Protein AF-A0A9E5CJX3-F1 (afdb_monomer_lite)

Structure (mmCIF, N/CA/C/O backbone):
data_AF-A0A9E5CJX3-F1
#
_entry.id   AF-A0A9E5CJX3-F1
#
loop_
_atom_site.group_PDB
_atom_site.id
_atom_site.type_symbol
_atom_site.label_atom_id
_atom_site.label_alt_id
_atom_site.label_comp_id
_atom_site.label_asym_id
_atom_site.label_entity_id
_atom_site.label_seq_id
_atom_site.pdbx_PDB_ins_code
_atom_site.Cartn_x
_atom_site.Cartn_y
_atom_site.Cartn_z
_atom_site.occupancy
_atom_site.B_iso_or_equiv
_atom_site.auth_seq_id
_atom_site.auth_comp_id
_atom_site.auth_asym_id
_atom_site.auth_atom_id
_atom_site.pdbx_PDB_model_num
ATOM 1 N N . MET A 1 1 ? -13.912 6.084 -7.332 1.00 94.12 1 MET A N 1
ATOM 2 C CA . MET A 1 1 ? -13.228 5.869 -6.053 1.00 94.12 1 MET A CA 1
ATOM 3 C C . MET A 1 1 ? -12.074 6.850 -5.965 1.00 94.12 1 MET A C 1
ATOM 5 O O . MET A 1 1 ? -11.582 7.245 -7.019 1.00 94.12 1 MET A O 1
ATOM 9 N N . ALA A 1 2 ? -11.709 7.269 -4.763 1.00 95.81 2 ALA A N 1
ATOM 10 C CA . ALA A 1 2 ? -10.483 7.988 -4.457 1.00 95.81 2 ALA A CA 1
ATOM 11 C C . ALA A 1 2 ? -9.879 7.343 -3.206 1.00 95.81 2 ALA A C 1
ATOM 13 O O . ALA A 1 2 ? -10.616 7.099 -2.251 1.00 95.81 2 ALA A O 1
ATOM 14 N N . VAL A 1 3 ? -8.584 7.049 -3.247 1.00 97.88 3 VAL A N 1
ATOM 15 C CA . VAL A 1 3 ? -7.808 6.597 -2.090 1.00 97.88 3 VAL A CA 1
ATOM 16 C C . VAL A 1 3 ? -7.040 7.812 -1.589 1.00 97.88 3 VAL A C 1
ATOM 18 O O . VAL A 1 3 ? -6.410 8.498 -2.396 1.00 97.88 3 VAL A O 1
ATOM 21 N N . ILE A 1 4 ? -7.171 8.136 -0.307 1.00 97.06 4 ILE A N 1
ATOM 22 C CA . ILE A 1 4 ? -6.485 9.268 0.323 1.00 97.06 4 ILE A CA 1
ATOM 23 C C . ILE A 1 4 ? -6.026 8.883 1.720 1.00 97.06 4 ILE A C 1
ATOM 25 O O . ILE A 1 4 ? -6.662 8.056 2.370 1.00 97.06 4 ILE A O 1
ATOM 29 N N . ASP A 1 5 ? -4.964 9.525 2.189 1.00 96.62 5 ASP A N 1
ATOM 30 C CA . ASP A 1 5 ? -4.483 9.343 3.552 1.00 96.62 5 ASP A CA 1
ATOM 31 C C . ASP A 1 5 ? -5.532 9.755 4.600 1.00 96.62 5 ASP A C 1
ATOM 33 O O . ASP A 1 5 ? -6.305 10.709 4.413 1.00 96.62 5 ASP A O 1
ATOM 37 N N . TYR A 1 6 ? -5.540 9.056 5.736 1.00 96.75 6 TYR A N 1
ATOM 38 C CA . TYR A 1 6 ? -6.259 9.502 6.924 1.00 96.75 6 TYR A CA 1
ATOM 39 C C . TYR A 1 6 ? -5.427 10.562 7.660 1.00 96.75 6 TYR A C 1
ATOM 41 O O . TYR A 1 6 ? -4.907 10.326 8.749 1.00 96.75 6 TYR A O 1
ATOM 49 N N . ILE A 1 7 ? -5.358 11.760 7.070 1.00 96.75 7 ILE A N 1
ATOM 50 C CA . ILE A 1 7 ? -4.510 12.886 7.506 1.00 96.75 7 ILE A CA 1
ATOM 51 C C . ILE A 1 7 ? -4.577 13.187 9.016 1.00 96.75 7 ILE A C 1
ATOM 53 O O . ILE A 1 7 ? -3.535 13.483 9.595 1.00 96.75 7 ILE A O 1
ATOM 57 N N . PRO A 1 8 ? -5.729 13.099 9.719 1.00 97.19 8 PRO A N 1
ATOM 58 C CA . PRO A 1 8 ? -5.749 13.333 11.166 1.00 97.19 8 PRO A CA 1
ATOM 59 C C . PRO A 1 8 ? -4.917 12.349 11.996 1.00 97.19 8 PRO A C 1
ATOM 61 O O . PRO A 1 8 ? -4.708 12.588 13.184 1.00 97.19 8 PRO A O 1
ATOM 64 N N . SER A 1 9 ? -4.471 11.237 11.405 1.00 96.44 9 SER A N 1
ATOM 65 C CA . SER A 1 9 ? -3.494 10.349 12.027 1.00 96.44 9 SER A CA 1
ATOM 66 C C . SER A 1 9 ? -2.067 10.886 11.970 1.00 96.44 9 SER A C 1
ATOM 68 O O . SER A 1 9 ? -1.255 10.395 12.743 1.00 96.44 9 SER A O 1
ATOM 70 N N . GLU A 1 10 ? -1.743 11.882 11.143 1.00 96.56 10 GLU A N 1
ATOM 71 C CA . GLU A 1 10 ? -0.459 12.587 11.176 1.00 96.56 10 GLU A CA 1
ATOM 72 C C . GLU A 1 10 ? -0.435 13.570 12.358 1.00 96.56 10 GLU A C 1
ATOM 74 O O . GLU A 1 10 ? -1.336 14.398 12.524 1.00 96.56 10 GLU A O 1
ATOM 79 N N . ALA A 1 11 ? 0.602 13.498 13.196 1.00 94.19 11 ALA A N 1
ATOM 80 C CA . ALA A 1 11 ? 0.649 14.197 14.481 1.00 94.19 11 ALA A CA 1
ATOM 81 C C . ALA A 1 11 ? 0.481 15.723 14.361 1.00 94.19 11 ALA A C 1
ATOM 83 O O . ALA A 1 11 ? -0.162 16.347 15.210 1.00 94.19 11 ALA A O 1
ATOM 84 N N . ASP A 1 12 ? 1.010 16.309 13.287 1.00 95.69 12 ASP A N 1
ATOM 85 C CA . ASP A 1 12 ? 0.959 17.749 13.029 1.00 95.69 12 ASP A CA 1
ATOM 86 C C . ASP A 1 12 ? -0.303 18.200 12.265 1.00 95.69 12 ASP A C 1
ATOM 88 O O . ASP A 1 12 ? -0.510 19.403 12.103 1.00 95.69 12 ASP A O 1
ATOM 92 N N . ASN A 1 13 ? -1.171 17.268 11.843 1.00 96.44 13 ASN A N 1
ATOM 93 C CA . ASN A 1 13 ? -2.379 17.546 11.053 1.00 96.44 13 ASN A CA 1
ATOM 94 C C . ASN A 1 13 ? -3.671 16.986 11.684 1.00 96.44 13 ASN A C 1
ATOM 96 O O . ASN A 1 13 ? -4.696 16.847 11.013 1.00 96.44 13 ASN A O 1
ATOM 1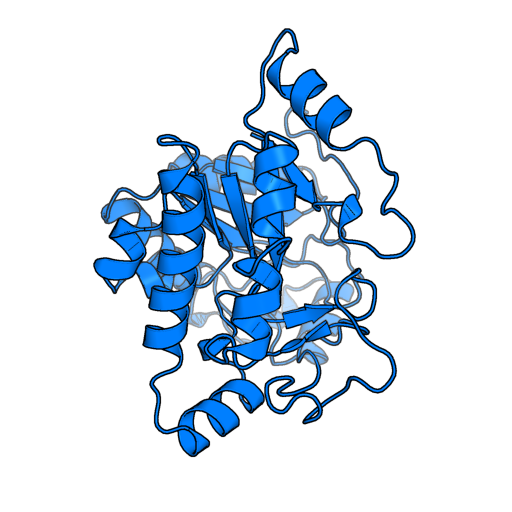00 N N . ALA A 1 14 ? -3.661 16.713 12.992 1.00 94.06 14 ALA A N 1
ATOM 101 C CA . ALA A 1 14 ? -4.792 16.125 13.717 1.00 94.06 14 ALA A CA 1
ATOM 102 C C . ALA A 1 14 ? -6.101 16.949 13.671 1.00 94.06 14 ALA A C 1
ATOM 104 O O . ALA A 1 14 ? -7.176 16.415 13.946 1.00 94.06 14 ALA A O 1
ATOM 105 N N . ASP A 1 15 ? -6.041 18.247 13.350 1.00 95.81 15 ASP A N 1
ATOM 106 C CA . ASP A 1 15 ? -7.210 19.124 13.197 1.00 95.81 15 ASP A CA 1
ATOM 107 C C . ASP A 1 15 ? -7.722 19.234 11.749 1.00 95.81 15 ASP A C 1
ATOM 109 O O . ASP A 1 15 ? -8.682 19.970 11.491 1.00 95.81 15 ASP A O 1
ATOM 113 N N . TYR A 1 16 ? -7.127 18.494 10.806 1.00 97.69 16 TYR A N 1
ATOM 114 C CA . TYR A 1 16 ? -7.566 18.477 9.417 1.00 97.69 16 TYR A CA 1
ATOM 115 C C . TYR A 1 16 ? -9.034 18.018 9.312 1.00 97.69 16 TYR A C 1
ATOM 117 O O . TYR A 1 16 ? -9.400 16.975 9.864 1.00 97.69 16 TYR A O 1
ATOM 125 N N . PRO A 1 17 ? -9.907 18.747 8.587 1.00 97.75 17 PRO A N 1
ATOM 126 C CA . PRO A 1 17 ? -11.344 18.474 8.551 1.00 97.75 17 PRO A CA 1
ATOM 127 C C . PRO A 1 17 ? -11.685 17.312 7.600 1.00 97.75 17 PRO A C 1
ATOM 129 O O . PRO A 1 17 ? -12.466 17.472 6.659 1.00 97.75 17 PRO A O 1
ATOM 132 N N . ILE A 1 18 ? -11.107 16.127 7.826 1.00 98.19 18 ILE A N 1
ATOM 133 C CA . ILE A 1 18 ? -11.214 14.988 6.902 1.00 98.19 18 ILE A CA 1
ATOM 134 C C . ILE A 1 18 ? -12.668 14.565 6.670 1.00 98.19 18 ILE A C 1
ATOM 136 O O . ILE A 1 18 ? -13.045 14.285 5.536 1.00 98.19 18 ILE A O 1
ATOM 140 N N . SER A 1 19 ? -13.521 14.617 7.699 1.00 98.44 19 SER A N 1
ATOM 141 C CA . SER A 1 19 ? -14.941 14.269 7.573 1.00 98.44 19 SER A CA 1
ATOM 142 C C . SER A 1 19 ? -15.680 15.194 6.604 1.00 98.44 19 SER A C 1
ATOM 144 O O . SER A 1 19 ? -16.583 14.755 5.896 1.00 98.44 19 SER A O 1
ATOM 146 N N . GLU A 1 20 ? -15.306 16.478 6.547 1.00 98.44 20 GLU A N 1
ATOM 147 C CA . GLU A 1 20 ? -15.896 17.426 5.597 1.00 98.44 20 GLU A CA 1
ATOM 148 C C . GLU A 1 20 ? -15.446 17.121 4.165 1.00 98.44 20 GLU A C 1
ATOM 150 O O . GLU A 1 20 ? -16.255 17.206 3.241 1.00 98.44 20 GLU A O 1
ATOM 155 N N . VAL A 1 21 ? -14.182 16.723 3.978 1.00 98.00 21 VAL A N 1
ATOM 156 C CA . VAL A 1 21 ? -13.634 16.329 2.671 1.00 98.00 21 VAL A CA 1
ATOM 157 C C . VAL A 1 21 ? -14.314 15.061 2.158 1.00 98.00 21 VAL A C 1
ATOM 159 O O . VAL A 1 21 ? -14.828 15.055 1.037 1.00 98.00 21 VAL A O 1
ATOM 162 N N . VAL A 1 22 ? -14.383 14.023 2.996 1.00 98.50 22 VAL A N 1
ATOM 163 C CA . VAL A 1 22 ? -15.049 12.751 2.684 1.00 98.50 22 VAL A CA 1
ATOM 164 C C . VAL A 1 22 ? -16.514 12.999 2.308 1.00 98.50 22 VAL A C 1
ATOM 166 O O . VAL A 1 22 ? -16.942 12.635 1.209 1.00 98.50 22 VAL A O 1
ATOM 169 N N . ALA A 1 23 ? -17.258 13.730 3.146 1.00 98.44 23 ALA A N 1
ATOM 170 C CA . ALA A 1 23 ? -18.658 14.054 2.881 1.00 98.44 23 ALA A CA 1
ATOM 171 C C . ALA A 1 23 ? -18.844 14.893 1.603 1.00 98.44 23 ALA A C 1
ATOM 173 O O . ALA A 1 23 ? -19.808 14.688 0.860 1.00 98.44 23 ALA A O 1
ATOM 174 N N . ALA A 1 24 ? -17.933 15.828 1.313 1.00 98.25 24 ALA A N 1
ATOM 175 C CA . ALA A 1 24 ? -17.993 16.634 0.098 1.00 98.25 24 ALA A CA 1
ATOM 176 C C . ALA A 1 24 ? -17.811 15.786 -1.170 1.00 98.25 24 ALA A C 1
ATOM 178 O O . ALA A 1 24 ? -18.493 16.027 -2.167 1.00 98.25 24 ALA A O 1
ATOM 179 N N . TRP A 1 25 ? -16.926 14.787 -1.152 1.00 97.75 25 TRP A N 1
ATOM 180 C CA . TRP A 1 25 ? -16.680 13.913 -2.305 1.00 97.75 25 TRP A CA 1
ATOM 181 C C . TRP A 1 25 ? -17.774 12.864 -2.501 1.00 97.75 25 TRP A C 1
ATOM 183 O O . TRP A 1 25 ? -18.156 12.581 -3.641 1.00 97.75 25 TRP A O 1
ATOM 193 N N . GLN A 1 26 ? -18.334 12.342 -1.412 1.00 97.62 26 GLN A N 1
ATOM 194 C CA . GLN A 1 26 ? -19.510 11.470 -1.450 1.00 97.62 26 GLN A CA 1
ATOM 195 C C . GLN A 1 26 ? -20.773 12.234 -1.892 1.00 97.62 26 GLN A C 1
ATOM 197 O O . GLN A 1 26 ? -21.633 11.678 -2.572 1.00 97.62 26 GLN A O 1
ATOM 202 N N . GLY A 1 27 ? -20.882 13.522 -1.550 1.00 97.56 27 GLY A N 1
ATOM 203 C CA . GLY A 1 27 ? -22.023 14.383 -1.881 1.00 97.56 27 GLY A CA 1
ATOM 204 C C . GLY A 1 27 ? -21.920 15.160 -3.201 1.00 97.56 27 GLY A C 1
ATOM 205 O O . GLY A 1 27 ? -22.833 15.924 -3.516 1.00 97.56 27 GLY A O 1
ATOM 206 N N . ALA A 1 28 ? -20.826 15.016 -3.955 1.00 96.94 28 ALA A N 1
ATOM 207 C CA . ALA A 1 28 ? -20.611 15.729 -5.215 1.00 96.94 28 ALA A CA 1
ATOM 208 C C . ALA A 1 28 ? -21.568 15.265 -6.335 1.00 96.94 28 ALA A C 1
ATOM 210 O O . ALA A 1 28 ? -22.142 14.183 -6.268 1.00 96.94 28 ALA A O 1
ATOM 211 N N . ASP A 1 29 ? -21.676 16.036 -7.427 1.00 96.44 29 ASP A N 1
ATOM 212 C CA . ASP A 1 29 ? -22.490 15.671 -8.609 1.00 96.44 29 ASP A CA 1
ATOM 213 C C . ASP A 1 29 ? -22.092 14.310 -9.216 1.00 96.44 29 ASP A C 1
ATOM 215 O O . ASP A 1 29 ? -22.911 13.602 -9.808 1.00 96.44 29 ASP A O 1
ATOM 219 N N . HIS A 1 30 ? -20.821 13.937 -9.046 1.00 94.00 30 HIS A N 1
ATOM 220 C CA . HIS A 1 30 ? -20.277 12.625 -9.371 1.00 94.00 30 HIS A CA 1
ATOM 221 C C . HIS A 1 30 ? -19.672 11.998 -8.108 1.00 94.00 30 HIS A C 1
ATOM 223 O O . HIS A 1 30 ? -18.447 12.077 -7.940 1.00 94.00 30 HIS A O 1
ATOM 229 N N . PRO A 1 31 ? -20.507 11.390 -7.241 1.00 95.94 31 PRO A N 1
ATOM 230 C CA . PRO A 1 31 ? -20.078 10.811 -5.976 1.00 95.94 31 PRO A CA 1
ATOM 231 C C . PRO A 1 31 ? -18.894 9.868 -6.142 1.00 95.94 31 PRO A C 1
ATOM 233 O O . PRO A 1 31 ? -18.816 9.096 -7.107 1.00 95.94 31 PRO A O 1
ATOM 236 N N . LYS A 1 32 ? -17.971 9.920 -5.189 1.00 96.12 32 LYS A N 1
ATOM 237 C CA . LYS A 1 32 ? -16.850 8.989 -5.095 1.00 96.12 32 LYS A CA 1
ATOM 238 C C . LYS A 1 32 ? -17.018 8.146 -3.839 1.00 96.12 32 LYS A C 1
ATOM 240 O O . LYS A 1 32 ? -17.358 8.688 -2.798 1.00 96.12 32 LYS A O 1
ATOM 245 N N . LEU A 1 33 ? -16.717 6.854 -3.959 1.00 98.00 33 LEU A N 1
ATOM 246 C CA . LEU A 1 33 ? -16.252 6.079 -2.812 1.00 98.00 33 LEU A CA 1
ATOM 247 C C . LEU A 1 33 ? -14.916 6.672 -2.364 1.00 98.00 33 LEU A C 1
ATOM 249 O O . LEU A 1 33 ? -14.053 6.886 -3.228 1.00 98.00 33 LEU A O 1
ATOM 253 N N . VAL A 1 34 ? -14.768 6.952 -1.077 1.00 98.50 34 VAL A N 1
ATOM 254 C CA . VAL A 1 34 ? -13.549 7.509 -0.482 1.00 98.50 34 VAL A CA 1
ATOM 255 C C . VAL A 1 34 ? -12.963 6.470 0.462 1.00 98.50 34 VAL A C 1
ATOM 257 O O . VAL A 1 34 ? -13.613 6.071 1.425 1.00 98.50 34 VAL A O 1
ATOM 260 N N . ILE A 1 35 ? -11.755 6.015 0.154 1.00 98.81 35 ILE A N 1
ATOM 261 C CA . ILE A 1 35 ? -11.071 4.911 0.830 1.00 98.81 35 ILE A CA 1
ATOM 262 C C . ILE A 1 35 ? -9.865 5.479 1.575 1.00 98.81 35 ILE A C 1
ATOM 264 O O . ILE A 1 35 ? -9.124 6.282 1.004 1.00 98.81 35 ILE A O 1
ATOM 268 N N . ALA A 1 36 ? -9.699 5.099 2.841 1.00 98.75 36 ALA A N 1
ATOM 269 C CA . ALA A 1 36 ? -8.565 5.527 3.651 1.00 98.75 36 ALA A CA 1
ATOM 270 C C . ALA A 1 36 ? -7.348 4.662 3.321 1.00 98.75 36 ALA A C 1
ATOM 272 O O . ALA A 1 36 ? -7.411 3.446 3.483 1.00 98.75 36 ALA A O 1
ATOM 273 N N . TYR A 1 37 ? -6.263 5.282 2.870 1.00 98.44 37 TYR A N 1
ATOM 274 C CA . TYR A 1 37 ? -4.950 4.647 2.875 1.00 98.44 37 TYR A CA 1
ATOM 275 C C . TYR A 1 37 ? -4.505 4.441 4.323 1.00 98.44 37 TYR A C 1
ATOM 277 O O . TYR A 1 37 ? -4.621 5.367 5.134 1.00 98.44 37 TYR A O 1
ATOM 285 N N . ILE A 1 38 ? -4.039 3.232 4.626 1.00 97.62 38 ILE A N 1
ATOM 286 C CA . ILE A 1 38 ? -3.417 2.879 5.895 1.00 97.62 38 ILE A CA 1
ATOM 287 C C . ILE A 1 38 ? -2.261 1.915 5.653 1.00 97.62 38 ILE A C 1
ATOM 289 O O . ILE A 1 38 ? -2.419 0.932 4.931 1.00 97.62 38 ILE A O 1
ATOM 293 N N . ASP A 1 39 ? -1.136 2.169 6.307 1.00 97.56 39 ASP A N 1
ATOM 294 C CA . ASP A 1 39 ? -0.055 1.200 6.402 1.00 97.56 39 ASP A CA 1
ATOM 295 C C . ASP A 1 39 ? -0.317 0.258 7.581 1.00 97.56 39 ASP A C 1
ATOM 297 O O . ASP A 1 39 ? -0.500 0.698 8.720 1.00 97.56 39 ASP A O 1
ATOM 301 N N . ILE A 1 40 ? -0.414 -1.041 7.300 1.00 98.00 40 ILE A N 1
ATOM 302 C CA . ILE A 1 40 ? -0.735 -2.052 8.313 1.00 98.00 40 ILE A CA 1
ATOM 303 C C . ILE A 1 40 ? 0.438 -2.964 8.664 1.00 98.00 40 ILE A C 1
ATOM 305 O O . ILE A 1 40 ? 0.304 -3.763 9.602 1.00 98.00 40 ILE A O 1
ATOM 309 N N . GLY A 1 41 ? 1.539 -2.850 7.920 1.00 97.88 41 GLY A N 1
ATOM 310 C CA . GLY A 1 41 ? 2.753 -3.646 8.059 1.00 97.88 41 GLY A CA 1
ATOM 311 C C . GLY A 1 41 ? 3.962 -2.839 8.532 1.00 97.88 41 GLY A C 1
ATOM 312 O O . GLY A 1 41 ? 4.951 -3.448 8.943 1.00 97.88 41 GLY A O 1
ATOM 313 N N . GLU A 1 42 ? 3.855 -1.512 8.589 1.00 97.81 42 GLU A N 1
ATOM 314 C CA . GLU A 1 42 ? 4.855 -0.607 9.142 1.00 97.81 42 GLU A CA 1
ATOM 315 C C . GLU A 1 42 ? 4.269 0.408 10.129 1.00 97.81 42 GLU A C 1
ATOM 317 O O . GLU A 1 42 ? 3.123 0.846 10.047 1.00 97.81 42 GLU A O 1
ATOM 322 N N . ALA A 1 43 ? 5.101 0.814 11.087 1.00 97.44 43 ALA A N 1
ATOM 323 C CA . ALA A 1 43 ? 4.863 1.969 11.931 1.00 97.44 43 ALA A CA 1
ATOM 324 C C . ALA A 1 43 ? 5.566 3.201 11.357 1.00 97.44 43 ALA A C 1
ATOM 326 O O . ALA A 1 43 ? 6.738 3.145 11.004 1.00 97.44 43 ALA A O 1
ATOM 327 N N . GLU A 1 44 ? 4.875 4.333 11.388 1.00 96.25 44 GLU A N 1
ATOM 328 C CA . GLU A 1 44 ? 5.305 5.622 10.852 1.00 96.25 44 GLU A CA 1
ATOM 329 C C . GLU A 1 44 ? 5.552 6.617 12.001 1.00 96.25 44 GLU A C 1
ATOM 331 O O . GLU A 1 44 ? 4.652 6.909 12.802 1.00 96.25 44 GLU A O 1
ATOM 336 N N . ASP A 1 45 ? 6.758 7.181 12.103 1.00 96.25 45 ASP A N 1
ATOM 337 C CA . ASP A 1 45 ? 7.147 8.017 13.252 1.00 96.25 45 ASP A CA 1
ATOM 338 C C . ASP A 1 45 ? 6.482 9.400 13.324 1.00 96.25 45 ASP A C 1
ATOM 340 O O . ASP A 1 45 ? 6.502 10.062 14.370 1.00 96.25 45 ASP A O 1
ATOM 344 N N . TYR A 1 46 ? 5.836 9.811 12.237 1.00 95.12 46 TYR A N 1
ATOM 345 C CA . TYR A 1 46 ? 5.055 11.037 12.137 1.00 95.12 46 TYR A CA 1
ATOM 346 C C . TYR A 1 46 ? 3.574 10.845 12.492 1.00 95.12 46 TYR A C 1
ATOM 348 O O . TYR A 1 46 ? 2.817 11.823 12.511 1.00 95.12 46 TYR A O 1
ATOM 356 N N . ARG A 1 47 ? 3.128 9.620 12.801 1.00 97.38 47 ARG A N 1
ATOM 357 C CA . ARG A 1 47 ? 1.737 9.357 13.189 1.00 97.38 47 ARG A CA 1
ATOM 358 C C . ARG A 1 47 ? 1.483 9.643 14.669 1.00 97.38 47 ARG A C 1
ATOM 360 O O . ARG A 1 47 ? 2.350 9.556 15.533 1.00 97.38 47 ARG A O 1
ATOM 367 N N . THR A 1 48 ? 0.231 9.952 14.981 1.00 96.81 48 THR A N 1
ATOM 368 C CA . THR A 1 48 ? -0.286 10.303 16.315 1.00 96.81 48 THR A CA 1
ATOM 369 C C . THR A 1 48 ? -0.085 9.216 17.371 1.00 96.81 48 THR A C 1
ATOM 371 O O . THR A 1 48 ? -0.053 9.532 18.563 1.00 96.81 48 THR A O 1
ATOM 374 N N . TYR A 1 49 ? 0.046 7.949 16.969 1.00 96.44 49 TYR A N 1
ATOM 375 C CA . TYR A 1 49 ? 0.308 6.848 17.893 1.00 96.44 49 TYR A CA 1
ATOM 376 C C . TYR A 1 49 ? 1.774 6.768 18.328 1.00 96.44 49 TYR A C 1
ATOM 378 O O . TYR A 1 49 ? 2.045 6.199 19.390 1.00 96.44 49 TYR A O 1
ATOM 386 N N . TRP A 1 50 ? 2.707 7.330 17.550 1.00 97.69 50 TRP A N 1
ATOM 387 C CA . TRP A 1 50 ? 4.136 7.208 17.812 1.00 97.69 50 TRP A CA 1
ATOM 388 C C . TRP A 1 50 ? 4.501 7.848 19.152 1.00 97.69 50 TRP A C 1
ATOM 390 O O . TRP A 1 50 ? 4.105 8.977 19.459 1.00 97.69 50 TRP A O 1
ATOM 400 N N . GLN A 1 51 ? 5.253 7.127 19.988 1.00 97.12 51 GLN A N 1
ATOM 401 C CA . GLN A 1 51 ? 5.607 7.601 21.327 1.00 97.12 51 GLN A CA 1
ATOM 402 C C . GLN A 1 51 ? 7.090 7.959 21.447 1.00 97.12 51 GLN A C 1
ATOM 404 O O . GLN A 1 51 ? 7.956 7.318 20.846 1.00 97.12 51 GLN A O 1
ATOM 409 N N . PRO A 1 52 ? 7.438 8.926 22.317 1.00 96.06 52 PRO A N 1
ATOM 410 C CA . PRO A 1 52 ? 8.829 9.215 22.628 1.00 96.06 52 PRO A CA 1
ATOM 411 C C . PRO A 1 52 ? 9.585 7.973 23.114 1.00 96.06 52 PRO A C 1
ATOM 413 O O . PRO A 1 52 ? 9.208 7.339 24.101 1.00 96.06 52 PRO A O 1
ATOM 416 N N . GLY A 1 53 ? 10.708 7.682 22.459 1.00 95.12 53 GLY A N 1
ATOM 417 C CA . GLY A 1 53 ? 11.566 6.543 22.785 1.00 95.12 53 GLY A CA 1
ATOM 418 C C . GLY A 1 53 ? 11.217 5.257 22.042 1.00 95.12 53 GLY A C 1
ATOM 419 O O . GLY A 1 53 ? 11.896 4.256 22.279 1.00 95.12 53 GLY A O 1
ATOM 420 N N . TRP A 1 54 ? 10.209 5.278 21.165 1.00 97.12 54 TRP A N 1
ATOM 421 C CA . TRP A 1 54 ? 9.997 4.199 20.211 1.00 97.12 54 TRP A CA 1
ATOM 422 C C . TRP A 1 54 ? 11.135 4.110 19.186 1.00 97.12 54 TRP A C 1
ATOM 424 O O . TRP A 1 54 ? 11.806 5.101 18.891 1.00 97.12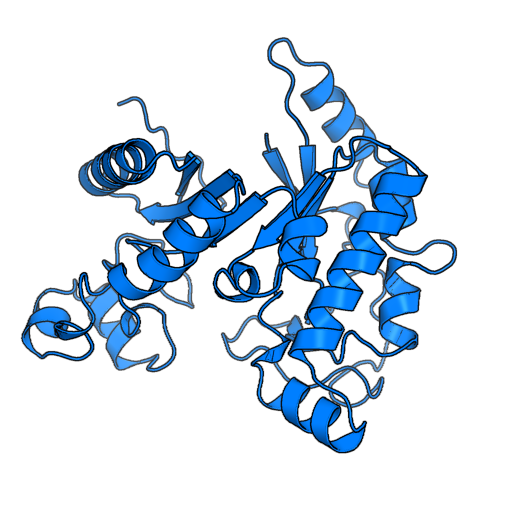 54 TRP A O 1
ATOM 434 N N . GLY A 1 55 ? 11.379 2.896 18.708 1.00 95.44 55 GLY A N 1
ATOM 435 C CA . GLY A 1 55 ? 12.384 2.533 17.716 1.00 95.44 55 GLY A CA 1
ATOM 436 C C . GLY A 1 55 ? 12.529 1.013 17.635 1.00 95.44 55 GLY A C 1
ATOM 437 O O . GLY A 1 55 ? 11.860 0.282 18.359 1.00 95.44 55 GLY A O 1
ATOM 438 N N . ILE A 1 56 ? 13.426 0.529 16.780 1.00 96.06 56 ILE A N 1
ATOM 439 C CA . ILE A 1 56 ? 13.622 -0.910 16.543 1.00 96.06 56 ILE A CA 1
ATOM 440 C C . ILE A 1 56 ? 13.835 -1.678 17.858 1.00 96.06 56 ILE A C 1
ATOM 442 O O . ILE A 1 56 ? 14.712 -1.342 18.663 1.00 96.06 56 ILE A O 1
ATOM 446 N N . GLY A 1 57 ? 13.014 -2.707 18.075 1.00 95.75 57 GLY A N 1
ATOM 447 C CA . GLY A 1 57 ? 12.985 -3.535 19.281 1.00 95.75 57 GLY A CA 1
ATOM 448 C C . GLY A 1 57 ? 12.371 -2.872 20.521 1.00 95.75 57 GLY A C 1
ATOM 449 O O . GLY A 1 57 ? 12.379 -3.480 21.594 1.00 95.75 57 GLY A O 1
ATOM 450 N N . ASN A 1 58 ? 11.860 -1.641 20.420 1.00 96.56 58 ASN A N 1
ATOM 451 C CA . ASN A 1 58 ? 11.125 -0.962 21.484 1.00 96.56 58 ASN A CA 1
ATOM 452 C C . ASN A 1 58 ? 9.999 -0.062 20.928 1.00 96.56 58 ASN A C 1
ATOM 454 O O . ASN A 1 58 ? 10.281 1.079 20.576 1.00 96.56 58 ASN A O 1
ATOM 458 N N . PRO A 1 59 ? 8.723 -0.479 20.954 1.00 96.81 59 PRO A N 1
ATOM 459 C CA . PRO A 1 59 ? 8.221 -1.746 21.475 1.00 96.81 59 PRO A CA 1
ATOM 460 C C . PRO A 1 59 ? 8.774 -2.954 20.715 1.00 96.81 59 PRO A C 1
ATOM 462 O O . PRO A 1 59 ? 9.281 -2.820 19.608 1.00 96.81 59 PRO A O 1
ATOM 465 N N . GLU A 1 60 ? 8.686 -4.141 21.315 1.00 96.44 60 GLU A N 1
ATOM 466 C CA . GLU A 1 60 ? 9.299 -5.363 20.764 1.00 96.44 60 GLU A CA 1
ATOM 467 C C . GLU A 1 60 ? 8.773 -5.779 19.384 1.00 96.44 60 GLU A C 1
ATOM 469 O O . GLU A 1 60 ? 9.400 -6.610 18.728 1.00 96.44 60 GLU A O 1
ATOM 474 N N . TRP A 1 61 ? 7.639 -5.208 18.973 1.00 97.38 61 TRP A N 1
ATOM 475 C CA . TRP A 1 61 ? 7.013 -5.419 17.677 1.00 97.38 61 TRP A CA 1
ATOM 476 C C . TRP A 1 61 ? 7.525 -4.483 16.580 1.00 97.38 61 TRP A C 1
ATOM 478 O O . TRP A 1 61 ? 7.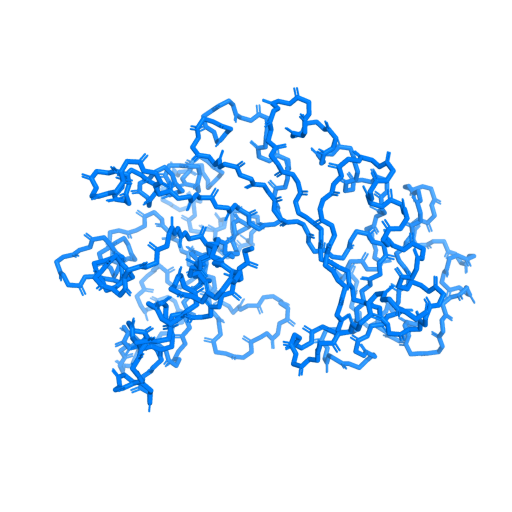204 -4.736 15.431 1.00 97.38 61 TRP A O 1
ATOM 488 N N . ILE A 1 62 ? 8.330 -3.451 16.873 1.00 97.94 62 ILE A N 1
ATOM 489 C CA . ILE A 1 62 ? 9.027 -2.681 15.827 1.00 97.94 62 ILE A CA 1
ATOM 490 C C . ILE A 1 62 ? 10.227 -3.510 15.363 1.00 97.94 62 ILE A C 1
ATOM 492 O O . ILE A 1 62 ? 11.207 -3.652 16.102 1.00 97.94 62 ILE A O 1
ATOM 496 N N . ALA A 1 63 ? 10.131 -4.078 14.165 1.00 95.88 63 ALA A N 1
ATOM 497 C CA . ALA A 1 63 ? 10.987 -5.158 13.697 1.00 95.88 63 ALA A CA 1
ATOM 498 C C . ALA A 1 63 ? 12.323 -4.673 13.134 1.00 95.88 63 ALA A C 1
ATOM 500 O O . ALA A 1 63 ? 13.377 -5.175 13.528 1.00 95.88 63 ALA A O 1
ATOM 501 N N . GLY A 1 64 ? 12.293 -3.673 12.256 1.00 92.00 64 GLY A N 1
ATOM 502 C CA . GLY A 1 64 ? 13.460 -3.274 11.475 1.00 92.00 64 GLY A CA 1
ATOM 503 C C . GLY A 1 64 ? 13.368 -1.849 10.950 1.00 92.00 64 GLY A C 1
ATOM 504 O O . GLY A 1 64 ? 12.510 -1.081 11.372 1.00 92.00 64 GLY A O 1
ATOM 505 N N . ASN A 1 65 ? 14.297 -1.490 10.064 1.00 87.31 65 ASN A N 1
ATOM 506 C CA . ASN A 1 65 ? 14.113 -0.315 9.209 1.00 87.31 65 ASN A CA 1
ATOM 507 C C . ASN A 1 65 ? 13.399 -0.772 7.941 1.00 87.31 65 ASN A C 1
ATOM 509 O O . ASN A 1 65 ? 13.636 -1.902 7.515 1.00 87.31 65 ASN A O 1
ATOM 513 N N . ASP A 1 66 ? 12.641 0.127 7.326 1.00 82.88 66 ASP A N 1
ATOM 514 C CA . ASP A 1 66 ? 12.121 -0.070 5.977 1.00 82.88 66 ASP A CA 1
ATOM 515 C C . ASP A 1 66 ? 13.260 -0.459 4.989 1.00 82.88 66 ASP A C 1
ATOM 517 O O . ASP A 1 66 ? 14.330 0.178 4.988 1.00 82.88 66 ASP A O 1
ATOM 521 N N . PRO A 1 67 ? 13.084 -1.524 4.181 1.00 76.00 67 PRO A N 1
ATOM 522 C CA . PRO A 1 67 ? 14.093 -2.037 3.253 1.00 76.00 67 PRO A CA 1
ATOM 523 C C . PRO A 1 67 ? 14.281 -1.156 2.007 1.00 76.00 67 PRO A C 1
ATOM 525 O O . PRO A 1 67 ? 15.374 -1.150 1.428 1.00 76.00 67 PRO A O 1
ATOM 528 N N . ASP A 1 68 ? 13.267 -0.375 1.631 1.00 69.94 68 ASP A N 1
ATOM 529 C CA . ASP A 1 68 ? 13.259 0.506 0.459 1.00 69.94 68 ASP A CA 1
ATOM 530 C C . ASP A 1 68 ? 13.895 1.882 0.731 1.00 69.94 68 ASP A C 1
ATOM 532 O O . ASP A 1 68 ? 14.198 2.653 -0.190 1.00 69.94 68 ASP A O 1
ATOM 536 N N . GLY A 1 69 ? 14.191 2.176 1.998 1.00 69.25 69 GLY A N 1
ATOM 537 C CA . GLY A 1 69 ? 14.825 3.404 2.455 1.00 69.25 69 GLY A CA 1
ATOM 538 C C . GLY A 1 69 ? 13.850 4.543 2.754 1.00 69.25 69 GLY A C 1
ATOM 539 O O . GLY A 1 69 ? 14.279 5.704 2.761 1.00 69.25 69 GLY A O 1
ATOM 540 N N . TRP A 1 70 ? 12.575 4.245 3.009 1.00 74.50 70 TRP A N 1
ATOM 541 C CA . TRP A 1 70 ? 11.581 5.215 3.456 1.00 74.50 70 TRP A CA 1
ATOM 542 C C . TRP A 1 70 ? 11.827 5.625 4.914 1.00 74.50 70 TRP A C 1
ATOM 544 O O . TRP A 1 70 ? 11.348 5.013 5.865 1.00 74.50 70 TRP A O 1
ATOM 554 N N . GLU A 1 71 ? 12.604 6.697 5.095 1.00 84.00 71 GLU A N 1
ATOM 555 C CA . GLU A 1 71 ? 12.919 7.254 6.415 1.00 84.00 71 GLU A CA 1
ATOM 556 C C . GLU A 1 71 ? 11.643 7.556 7.219 1.00 84.00 71 GLU A C 1
ATOM 558 O O . GLU A 1 71 ? 10.777 8.298 6.760 1.00 84.00 71 GLU A O 1
ATOM 563 N N . GLY A 1 72 ? 11.568 7.006 8.434 1.00 89.12 72 GLY A N 1
ATOM 564 C CA . GLY A 1 72 ? 10.427 7.171 9.338 1.00 89.12 72 GLY A CA 1
ATOM 565 C C . GLY A 1 72 ? 9.448 5.995 9.346 1.00 89.12 72 GLY A C 1
ATOM 566 O O . GLY A 1 72 ? 8.583 5.980 10.219 1.00 89.12 72 GLY A O 1
ATOM 567 N N . ASN A 1 73 ? 9.622 5.010 8.456 1.00 93.69 73 ASN A N 1
ATOM 568 C CA . ASN A 1 73 ? 8.849 3.767 8.426 1.00 93.69 73 ASN A CA 1
ATOM 569 C C . ASN A 1 73 ? 9.639 2.590 9.006 1.00 93.69 73 ASN A C 1
ATOM 571 O O . ASN A 1 73 ? 10.868 2.492 8.866 1.00 93.69 73 ASN A O 1
ATOM 575 N N . PHE A 1 74 ? 8.930 1.722 9.719 1.00 96.56 74 PHE A N 1
ATOM 576 C CA . PHE A 1 74 ? 9.512 0.597 10.432 1.00 96.56 74 PHE A CA 1
ATOM 577 C C . PHE A 1 74 ? 8.599 -0.625 10.319 1.00 96.56 74 PHE A C 1
ATOM 579 O O . PHE A 1 74 ? 7.532 -0.595 10.938 1.00 96.56 74 PHE A O 1
ATOM 586 N N . PRO A 1 75 ? 9.021 -1.722 9.661 1.00 97.62 75 PRO A N 1
ATOM 587 C CA . PRO A 1 75 ? 8.256 -2.962 9.623 1.00 97.62 75 PRO A CA 1
ATOM 588 C C . PRO A 1 75 ? 7.868 -3.425 11.023 1.00 97.62 75 PRO A C 1
ATOM 590 O O . PRO A 1 75 ? 8.654 -3.292 11.972 1.00 97.62 75 PRO A O 1
ATOM 593 N N . VAL A 1 76 ? 6.660 -3.967 11.174 1.00 98.38 76 VAL A N 1
ATOM 594 C CA . VAL A 1 76 ? 6.129 -4.393 12.471 1.00 98.38 76 VAL A CA 1
ATOM 595 C C . VAL A 1 76 ? 5.689 -5.849 12.489 1.00 98.38 76 VAL A C 1
ATOM 597 O O . VAL A 1 76 ? 5.150 -6.386 11.527 1.00 98.38 76 VAL A O 1
ATOM 600 N N . ALA A 1 77 ? 5.851 -6.487 13.645 1.00 98.44 77 ALA A N 1
ATOM 601 C CA . ALA A 1 77 ? 5.214 -7.760 13.953 1.00 98.44 77 ALA A CA 1
ATOM 602 C C . ALA A 1 77 ? 3.717 -7.524 14.226 1.00 98.44 77 ALA A C 1
ATOM 604 O O . ALA A 1 77 ? 3.288 -7.398 15.376 1.00 98.44 77 ALA A O 1
ATOM 605 N N . TYR A 1 78 ? 2.931 -7.418 13.155 1.00 98.62 78 TYR A N 1
ATOM 606 C CA . TYR A 1 78 ? 1.536 -6.954 13.159 1.00 98.62 78 TYR A CA 1
ATOM 607 C C . TYR A 1 78 ? 0.554 -7.819 13.970 1.00 98.62 78 TYR A C 1
ATOM 609 O O . TYR A 1 78 ? -0.554 -7.377 14.263 1.00 98.62 78 TYR A O 1
ATOM 617 N N . TRP A 1 79 ? 0.954 -9.017 14.401 1.00 98.69 79 TRP A N 1
ATOM 618 C CA . TRP A 1 79 ? 0.172 -9.873 15.305 1.00 98.69 79 TRP A CA 1
ATOM 619 C C . TRP A 1 79 ? 0.281 -9.490 16.788 1.00 98.69 79 TRP A C 1
ATOM 621 O O . TRP A 1 79 ? -0.433 -10.041 17.626 1.00 98.69 79 TRP A O 1
ATOM 631 N N . HIS A 1 80 ? 1.189 -8.584 17.161 1.00 98.69 80 HIS A N 1
ATOM 632 C CA . HIS A 1 80 ? 1.371 -8.203 18.563 1.00 98.69 80 HIS A CA 1
ATOM 633 C C . HIS A 1 80 ? 0.234 -7.317 19.071 1.00 98.69 80 HIS A C 1
ATOM 635 O O . HIS A 1 80 ? -0.089 -6.301 18.457 1.00 98.69 80 HIS A O 1
ATOM 641 N N . ASP A 1 81 ? -0.271 -7.618 20.273 1.00 98.19 81 ASP A N 1
ATOM 642 C CA . ASP A 1 81 ? -1.355 -6.868 20.932 1.00 98.19 81 ASP A CA 1
ATOM 643 C C . ASP A 1 81 ? -1.102 -5.352 20.959 1.00 98.19 81 ASP A C 1
ATOM 645 O O . ASP A 1 81 ? -2.019 -4.562 20.775 1.00 98.19 81 ASP A O 1
ATOM 649 N N . GLY A 1 82 ? 0.153 -4.928 21.157 1.00 97.69 82 GLY A N 1
ATOM 650 C CA . GLY A 1 82 ? 0.505 -3.509 21.186 1.00 97.69 82 GLY A CA 1
ATOM 651 C C . GLY A 1 82 ? 0.300 -2.789 19.849 1.00 97.69 82 GLY A C 1
ATOM 652 O O . GLY A 1 82 ? -0.040 -1.610 19.864 1.00 97.69 82 GLY A O 1
ATOM 653 N N . TRP A 1 83 ? 0.485 -3.482 18.722 1.00 98.50 83 TRP A N 1
ATOM 654 C CA . TRP A 1 83 ? 0.168 -2.965 17.389 1.00 98.50 83 TRP A CA 1
ATOM 655 C C . TRP A 1 83 ? -1.337 -3.034 17.124 1.00 98.50 83 TRP A C 1
ATOM 657 O O . TRP A 1 83 ? -1.951 -2.038 16.745 1.00 98.50 83 TRP A O 1
ATOM 667 N N . VAL A 1 84 ? -1.957 -4.178 17.423 1.00 98.50 84 VAL A N 1
ATOM 668 C CA . VAL A 1 84 ? -3.405 -4.385 17.267 1.00 98.50 84 VAL A CA 1
ATOM 669 C C . VAL A 1 84 ? -4.210 -3.332 18.042 1.00 98.50 84 VAL A C 1
ATOM 671 O O . VAL A 1 84 ? -5.175 -2.778 17.512 1.00 98.50 84 VAL A O 1
ATOM 674 N N . ASP A 1 85 ? -3.797 -2.989 19.265 1.00 98.31 85 ASP A N 1
ATOM 675 C CA . ASP A 1 85 ? -4.460 -1.995 20.116 1.00 98.31 85 ASP A CA 1
ATOM 676 C C . ASP A 1 85 ? -4.412 -0.569 19.536 1.00 98.31 85 ASP A C 1
ATOM 678 O O . ASP A 1 85 ? -5.342 0.207 19.769 1.00 98.31 85 ASP A O 1
ATOM 682 N N . ILE A 1 86 ? -3.380 -0.208 18.760 1.00 98.31 86 ILE A N 1
ATOM 683 C CA . ILE A 1 86 ? -3.298 1.103 18.079 1.00 98.31 86 ILE A CA 1
ATOM 684 C C . ILE A 1 86 ? -4.437 1.252 17.066 1.00 98.31 86 ILE A C 1
ATOM 686 O O . ILE A 1 86 ? -5.024 2.328 16.916 1.00 98.31 86 ILE A O 1
ATOM 690 N N . TRP A 1 87 ? -4.769 0.163 16.383 1.00 98.44 87 TRP A N 1
ATOM 691 C CA . TRP A 1 87 ? -5.739 0.150 15.297 1.00 98.44 87 TRP A CA 1
ATOM 692 C C . TRP A 1 87 ? -7.158 -0.144 15.777 1.00 98.44 87 TRP A C 1
ATOM 694 O O . TRP A 1 87 ? -8.081 0.610 15.460 1.00 98.44 87 TRP A O 1
ATOM 704 N N . LEU A 1 88 ? -7.329 -1.220 16.547 1.00 98.44 88 LEU A N 1
ATOM 705 C CA . LEU A 1 88 ? -8.630 -1.782 16.927 1.00 98.44 88 LEU A CA 1
ATOM 706 C C . LEU A 1 88 ? -9.023 -1.509 18.385 1.00 98.44 88 LEU A C 1
ATOM 708 O O . LEU A 1 88 ? -10.173 -1.754 18.768 1.00 98.44 88 LEU A O 1
ATOM 712 N N . GLY A 1 89 ? -8.094 -1.002 19.201 1.00 96.81 89 GLY A N 1
ATOM 713 C CA . GLY A 1 89 ? -8.348 -0.647 20.592 1.00 96.81 89 GLY A CA 1
ATOM 714 C C . GLY A 1 89 ? -9.359 0.495 20.750 1.00 96.81 89 GLY A C 1
ATOM 715 O O . GLY A 1 89 ? -9.836 1.108 19.794 1.00 96.81 89 GLY A O 1
ATOM 716 N N . SER A 1 90 ? -9.710 0.806 22.000 1.00 94.50 90 SER A N 1
ATOM 717 C CA . SER A 1 90 ? -10.614 1.925 22.298 1.00 94.50 90 SER A CA 1
ATOM 718 C C . SER A 1 90 ? -9.973 3.252 21.882 1.00 94.50 90 SER A C 1
ATOM 720 O O . SER A 1 90 ? -8.956 3.636 22.457 1.00 94.50 90 SER A O 1
ATOM 722 N N . GLY A 1 91 ? -10.599 3.989 20.961 1.00 92.56 91 GLY A N 1
ATOM 723 C CA . GLY A 1 91 ? -10.006 5.194 20.378 1.00 92.56 91 GLY A CA 1
ATOM 724 C C . GLY A 1 91 ? -8.878 4.913 19.380 1.00 92.56 91 GLY A C 1
ATOM 725 O O . GLY A 1 91 ? -8.099 5.822 19.102 1.00 92.56 91 GLY A O 1
ATOM 726 N N . GLY A 1 92 ? -8.773 3.678 18.879 1.00 96.50 92 GLY A N 1
ATOM 727 C CA . GLY A 1 92 ? -7.824 3.302 17.837 1.00 96.50 92 GLY A CA 1
ATOM 728 C C . GLY A 1 92 ? -8.145 3.939 16.483 1.00 96.50 92 GLY A C 1
ATOM 729 O O . GLY A 1 92 ? -9.222 4.509 16.270 1.00 96.50 92 GLY A O 1
ATOM 730 N N . LEU A 1 93 ? -7.203 3.840 15.546 1.00 98.00 93 LEU A N 1
ATOM 731 C CA . LEU A 1 93 ? -7.298 4.509 14.244 1.00 98.00 93 LEU A CA 1
ATOM 732 C C . LEU A 1 93 ? -8.539 4.102 13.435 1.00 98.00 93 LEU A C 1
ATOM 734 O O . LEU A 1 93 ? -9.153 4.964 12.801 1.00 98.00 93 LEU A O 1
ATOM 738 N N . MET A 1 94 ? -8.978 2.840 13.515 1.00 98.38 94 MET A N 1
ATOM 739 C CA . MET A 1 94 ? -10.182 2.387 12.806 1.00 98.38 94 MET A CA 1
ATOM 740 C C . MET A 1 94 ? -11.455 3.088 13.294 1.00 98.38 94 MET A C 1
ATOM 742 O O . MET A 1 94 ? -12.338 3.389 12.489 1.00 98.38 94 MET A O 1
ATOM 746 N N . GLU A 1 95 ? -11.556 3.411 14.589 1.00 97.38 95 GLU A N 1
ATOM 747 C CA . GLU A 1 95 ? -12.681 4.193 15.119 1.00 97.38 95 GLU A CA 1
ATOM 748 C C . GLU A 1 95 ? -12.712 5.598 14.495 1.00 97.38 95 GLU A C 1
ATOM 750 O O . GLU A 1 95 ? -13.784 6.094 14.130 1.00 97.38 95 GLU A O 1
ATOM 755 N N . GLY A 1 96 ? -11.538 6.213 14.315 1.00 97.50 96 GLY A N 1
ATOM 756 C CA . GLY A 1 96 ? -11.372 7.505 13.646 1.00 97.50 96 GLY A CA 1
ATOM 757 C C . GLY A 1 96 ? -11.762 7.469 12.167 1.00 97.50 96 GLY A C 1
ATOM 758 O O . GLY A 1 96 ? -12.566 8.294 11.732 1.00 97.50 96 GLY A O 1
ATOM 759 N N . ILE A 1 97 ? -11.271 6.478 11.418 1.00 98.50 97 ILE A N 1
ATOM 760 C CA . ILE A 1 97 ? -11.572 6.280 9.988 1.00 98.50 97 ILE A CA 1
ATOM 761 C C . ILE A 1 97 ? -13.079 6.105 9.763 1.00 98.50 97 ILE A C 1
ATOM 763 O O . ILE A 1 97 ? -13.684 6.789 8.934 1.00 98.50 97 ILE A O 1
ATOM 767 N N . LEU A 1 98 ? -13.721 5.244 10.552 1.00 98.19 98 LEU A N 1
ATOM 768 C CA . LEU A 1 98 ? -15.165 5.024 10.470 1.00 98.19 98 LEU A CA 1
ATOM 769 C C . LEU A 1 98 ? -15.958 6.277 10.865 1.00 98.19 98 LEU A C 1
ATOM 771 O O . LEU A 1 98 ? -16.932 6.629 10.200 1.00 98.19 98 LEU A O 1
ATOM 775 N N . SER A 1 99 ? -15.526 6.990 11.910 1.00 97.38 99 SER A N 1
ATOM 776 C CA . SER A 1 99 ? -16.158 8.247 12.340 1.00 97.38 99 SER A CA 1
ATOM 777 C C . SER A 1 99 ? -16.007 9.366 11.308 1.00 97.38 99 SER A C 1
ATOM 779 O O . SER A 1 99 ? -16.880 10.229 11.200 1.00 97.38 99 SER A O 1
ATOM 781 N N . ALA A 1 100 ? -14.923 9.348 10.530 1.00 98.00 100 ALA A N 1
ATOM 782 C CA . ALA A 1 100 ? -14.700 10.263 9.421 1.00 98.00 100 ALA A CA 1
ATOM 783 C C . ALA A 1 100 ? -15.596 9.980 8.203 1.00 98.00 100 ALA A C 1
ATOM 785 O O . ALA A 1 100 ? -15.749 10.860 7.356 1.00 98.00 100 ALA A O 1
ATOM 786 N N . GLY A 1 101 ? -16.238 8.809 8.150 1.00 98.19 101 GLY A N 1
ATOM 787 C CA . GLY A 1 101 ? -17.205 8.444 7.116 1.00 98.19 101 GLY A CA 1
ATOM 788 C C . GLY A 1 101 ? -16.591 7.812 5.869 1.00 98.19 101 GLY A C 1
ATOM 789 O O . GLY A 1 101 ? -17.251 7.801 4.831 1.00 98.19 101 GLY A O 1
ATOM 790 N N . PHE A 1 102 ? -15.352 7.315 5.945 1.00 98.75 102 PHE A N 1
ATOM 791 C CA . PHE A 1 102 ? -14.734 6.575 4.844 1.00 98.75 102 PHE A CA 1
ATOM 792 C C . PHE A 1 102 ? -15.558 5.333 4.474 1.00 98.75 102 PHE A C 1
ATOM 794 O O . PHE A 1 102 ? -16.139 4.665 5.333 1.00 98.75 102 PHE A O 1
ATOM 801 N N . ASP A 1 103 ? -15.586 5.013 3.181 1.00 98.69 103 ASP A N 1
ATOM 802 C CA . ASP A 1 103 ? -16.305 3.855 2.639 1.00 98.69 103 ASP A CA 1
ATOM 803 C C . ASP A 1 103 ? -15.520 2.543 2.812 1.00 98.69 103 ASP A C 1
ATOM 805 O O . ASP A 1 103 ? -16.078 1.461 2.634 1.00 98.69 103 ASP A O 1
ATOM 809 N N . GLY A 1 104 ? -14.233 2.623 3.146 1.00 98.75 104 GLY A N 1
ATOM 810 C CA . GLY A 1 104 ? -13.352 1.469 3.268 1.00 98.75 104 GLY A CA 1
ATOM 811 C C . GLY A 1 104 ? -11.904 1.844 3.559 1.00 98.75 104 GLY A C 1
ATOM 812 O O . GLY A 1 104 ? -11.586 3.022 3.755 1.00 98.75 104 GLY A O 1
ATOM 813 N N . ILE A 1 105 ? -11.038 0.835 3.524 1.00 98.88 105 ILE A N 1
ATOM 814 C CA . ILE A 1 105 ? -9.588 0.932 3.727 1.00 98.88 105 ILE A CA 1
ATOM 815 C C . ILE A 1 105 ? -8.812 0.333 2.553 1.00 98.88 105 ILE A C 1
ATOM 817 O O . ILE A 1 105 ? -9.254 -0.622 1.910 1.00 98.88 105 ILE A O 1
ATOM 821 N N . TYR A 1 106 ? -7.659 0.932 2.289 1.00 98.88 106 TYR A N 1
ATOM 822 C CA . TYR A 1 106 ? -6.643 0.502 1.344 1.00 98.88 106 TYR A CA 1
ATOM 823 C C . TYR A 1 106 ? -5.389 0.188 2.158 1.00 98.88 106 TYR A C 1
ATOM 825 O O . TYR A 1 106 ? -4.876 1.076 2.836 1.00 98.88 106 TYR A O 1
ATOM 833 N N . LEU A 1 107 ? -4.995 -1.080 2.155 1.00 98.81 107 LEU A N 1
ATOM 834 C CA . LEU A 1 107 ? -4.014 -1.666 3.059 1.00 98.81 107 LEU A CA 1
ATOM 835 C C . LEU A 1 107 ? -2.655 -1.710 2.371 1.00 98.81 107 LEU A C 1
ATOM 837 O O . LEU A 1 107 ? -2.485 -2.523 1.463 1.00 98.81 107 LEU A O 1
ATOM 841 N N . ASP A 1 108 ? -1.728 -0.864 2.803 1.00 97.94 108 ASP A N 1
ATOM 842 C CA . ASP A 1 108 ? -0.329 -0.925 2.378 1.00 97.94 108 ASP A CA 1
ATOM 843 C C . ASP A 1 108 ? 0.459 -1.932 3.219 1.00 97.94 108 ASP A C 1
ATOM 845 O O . ASP A 1 108 ? 0.025 -2.328 4.309 1.00 97.94 108 ASP A O 1
ATOM 849 N N . TRP A 1 109 ? 1.608 -2.356 2.696 1.00 96.75 109 TRP A N 1
ATOM 850 C CA . TRP A 1 109 ? 2.549 -3.242 3.374 1.00 96.75 109 TRP A CA 1
ATOM 851 C C . TRP A 1 109 ? 1.949 -4.579 3.818 1.00 96.75 109 TRP A C 1
ATOM 853 O O . TRP A 1 109 ? 2.368 -5.211 4.792 1.00 96.75 109 TRP A O 1
ATOM 863 N N . VAL A 1 110 ? 1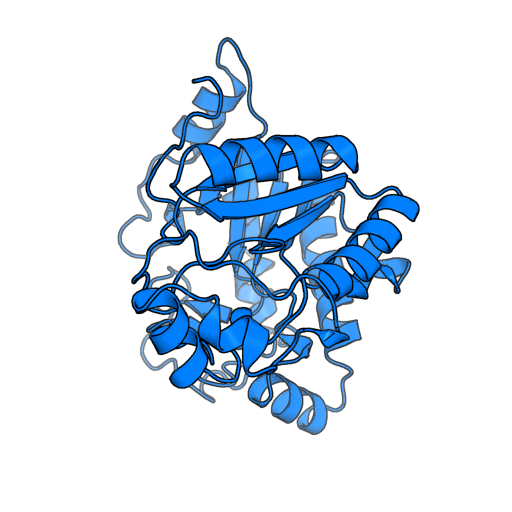.002 -5.084 3.023 1.00 98.56 110 VAL A N 1
ATOM 864 C CA . VAL A 1 110 ? 0.496 -6.457 3.152 1.00 98.56 110 VAL A CA 1
ATOM 865 C C . VAL A 1 110 ? 1.644 -7.465 3.013 1.00 98.56 110 VAL A C 1
ATOM 867 O O . VAL A 1 110 ? 1.636 -8.497 3.673 1.00 98.56 110 VAL A O 1
ATOM 870 N N . GLU A 1 111 ? 2.677 -7.146 2.230 1.00 96.75 111 GLU A N 1
ATOM 871 C CA . GLU A 1 111 ? 3.862 -7.985 1.997 1.00 96.75 111 GLU A CA 1
ATOM 872 C C . GLU A 1 111 ? 4.826 -8.047 3.193 1.00 96.75 111 GLU A C 1
ATOM 874 O O . GLU A 1 111 ? 5.808 -8.789 3.132 1.00 96.75 111 GLU A O 1
ATOM 879 N N . ALA A 1 112 ? 4.536 -7.364 4.313 1.00 97.50 112 ALA A N 1
ATOM 880 C CA . ALA A 1 112 ? 5.361 -7.385 5.526 1.00 97.50 112 ALA A CA 1
ATOM 881 C C . ALA A 1 112 ? 5.680 -8.807 6.027 1.00 97.50 112 ALA A C 1
ATOM 883 O O . ALA A 1 112 ? 6.687 -9.013 6.695 1.00 97.50 112 ALA A O 1
ATOM 884 N N . TYR A 1 113 ? 4.863 -9.818 5.701 1.00 97.88 113 TYR A N 1
ATOM 885 C CA . TYR A 1 113 ? 5.169 -11.223 6.016 1.00 97.88 113 TYR A CA 1
ATOM 886 C C . TYR A 1 113 ? 6.455 -11.759 5.372 1.00 97.88 113 TYR A C 1
ATOM 888 O O . TYR A 1 113 ? 6.948 -12.802 5.804 1.00 97.88 113 TYR A O 1
ATOM 896 N N . SER A 1 114 ? 6.954 -11.097 4.329 1.00 96.50 114 SER A N 1
ATOM 897 C CA . SER A 1 114 ? 8.173 -11.457 3.608 1.00 96.50 114 SER A CA 1
ATOM 898 C C . SER A 1 114 ? 9.403 -10.660 4.049 1.00 96.50 114 SER A C 1
ATOM 900 O O . SER A 1 114 ? 10.506 -10.998 3.627 1.00 96.50 114 SER A O 1
ATOM 902 N N . ASP A 1 115 ? 9.239 -9.653 4.916 1.00 96.62 115 ASP A N 1
ATOM 903 C CA . ASP A 1 115 ? 10.365 -8.889 5.453 1.00 96.62 115 ASP A CA 1
ATOM 904 C C . ASP A 1 115 ? 11.208 -9.751 6.404 1.00 96.62 115 ASP A C 1
ATOM 906 O O . ASP A 1 115 ? 10.686 -10.410 7.306 1.00 96.62 115 ASP A O 1
ATOM 910 N N . ASP A 1 116 ? 12.532 -9.707 6.239 1.00 96.06 116 ASP A N 1
ATOM 911 C CA . ASP A 1 116 ? 13.472 -10.509 7.028 1.00 96.06 116 ASP A CA 1
ATOM 912 C C . ASP A 1 116 ? 13.348 -10.227 8.537 1.00 96.06 116 ASP A C 1
ATOM 914 O O . ASP A 1 116 ? 13.402 -11.153 9.351 1.00 96.06 116 ASP A O 1
ATOM 918 N N . SER A 1 117 ? 13.148 -8.965 8.935 1.00 96.75 117 SER A N 1
ATOM 919 C CA . SER A 1 117 ? 13.043 -8.589 10.352 1.00 96.75 117 SER A CA 1
ATOM 920 C C . SER A 1 117 ? 11.721 -9.067 10.958 1.00 96.75 117 SER A C 1
ATOM 922 O O . SER A 1 117 ? 11.681 -9.503 12.114 1.00 96.75 117 SER A O 1
ATOM 924 N N . VAL A 1 118 ? 10.636 -9.020 10.181 1.00 98.25 118 VAL A N 1
ATOM 925 C CA . VAL A 1 118 ? 9.335 -9.582 10.570 1.00 98.25 118 VAL A CA 1
ATOM 926 C C . VAL A 1 118 ? 9.417 -11.107 10.667 1.00 98.25 118 VAL A C 1
ATOM 928 O O . VAL A 1 118 ? 8.957 -11.674 11.662 1.00 98.25 118 VAL A O 1
ATOM 931 N N . ILE A 1 119 ? 10.063 -11.777 9.707 1.00 98.38 119 ILE A N 1
ATOM 932 C CA . ILE A 1 119 ? 10.298 -13.229 9.725 1.00 98.38 119 ILE A CA 1
ATOM 933 C C . ILE A 1 119 ? 11.087 -13.637 10.976 1.00 98.38 119 ILE A C 1
ATOM 935 O O . ILE A 1 119 ? 10.699 -14.588 11.656 1.00 98.38 119 ILE A O 1
ATOM 939 N N . GLU A 1 120 ? 12.144 -12.906 11.346 1.00 97.81 120 GLU A N 1
ATOM 940 C CA . GLU A 1 120 ? 12.919 -13.184 12.564 1.00 97.81 120 GLU A CA 1
ATOM 941 C C . GLU A 1 120 ? 12.052 -13.131 13.837 1.00 97.81 120 GLU A C 1
ATOM 943 O O . GLU A 1 120 ? 12.207 -13.960 14.746 1.00 97.81 120 GLU A O 1
ATOM 948 N N . ILE A 1 121 ? 11.115 -12.179 13.919 1.00 98.38 121 ILE A N 1
ATOM 949 C CA . ILE A 1 121 ? 10.173 -12.098 15.042 1.00 98.38 121 ILE A CA 1
ATOM 950 C C . ILE A 1 121 ? 9.141 -13.230 14.971 1.00 98.38 121 ILE A C 1
ATOM 952 O O . ILE A 1 121 ? 8.866 -13.852 16.000 1.00 98.38 121 ILE A O 1
ATOM 956 N N . ALA A 1 122 ? 8.632 -13.568 13.785 1.00 98.62 122 ALA A N 1
ATOM 957 C CA . ALA A 1 122 ? 7.692 -14.675 13.603 1.00 98.62 122 ALA A CA 1
ATOM 958 C C . ALA A 1 122 ? 8.294 -16.018 14.042 1.00 98.62 122 ALA A C 1
ATOM 960 O O . ALA A 1 122 ? 7.659 -16.776 14.780 1.00 98.62 122 ALA A O 1
ATOM 961 N N . GLU A 1 123 ? 9.550 -16.291 13.673 1.00 98.50 123 GLU A N 1
ATOM 962 C CA . GLU A 1 123 ? 10.278 -17.492 14.095 1.00 98.50 123 GLU A CA 1
ATOM 963 C C . GLU A 1 123 ? 10.463 -17.553 15.616 1.00 98.50 123 GLU A C 1
ATOM 965 O O . GLU A 1 123 ? 10.310 -18.617 16.229 1.00 98.50 123 GLU A O 1
ATOM 970 N N . ARG A 1 124 ? 10.789 -16.414 16.239 1.00 98.00 124 ARG A N 1
ATOM 971 C CA . ARG A 1 124 ? 10.940 -16.297 17.696 1.00 98.00 124 ARG A CA 1
ATOM 972 C C . ARG A 1 124 ? 9.622 -16.561 18.421 1.00 98.00 124 ARG A C 1
ATOM 974 O O . ARG A 1 124 ? 9.625 -17.231 19.458 1.00 98.00 124 ARG A O 1
ATOM 981 N N . ASP A 1 125 ? 8.532 -16.023 17.892 1.00 98.44 125 ASP A N 1
ATOM 982 C CA . ASP A 1 125 ? 7.205 -16.092 18.498 1.00 98.44 125 ASP A CA 1
ATOM 983 C C . ASP A 1 125 ? 6.490 -17.418 18.168 1.00 98.44 125 ASP A C 1
ATOM 985 O O . ASP A 1 125 ? 5.584 -17.840 18.889 1.00 98.44 125 ASP A O 1
ATOM 989 N N . GLY A 1 126 ? 6.961 -18.133 17.141 1.00 98.50 126 GLY A N 1
ATOM 990 C CA . GLY A 1 126 ? 6.454 -19.437 16.727 1.00 98.50 126 GLY A CA 1
ATOM 991 C C . GLY A 1 126 ? 5.158 -19.360 15.920 1.00 98.50 126 GLY A C 1
ATOM 992 O O . GLY A 1 126 ? 4.315 -20.251 16.061 1.00 98.50 126 GLY A O 1
ATOM 993 N N . VAL A 1 127 ? 5.005 -18.315 15.105 1.00 98.75 127 VAL A N 1
ATOM 994 C CA . VAL A 1 127 ? 3.831 -18.056 14.254 1.00 98.75 127 VAL A CA 1
ATOM 995 C C . VAL A 1 127 ? 4.184 -18.144 12.766 1.00 98.75 127 VAL A C 1
ATOM 997 O O . VAL A 1 127 ? 5.358 -18.156 12.398 1.00 98.75 127 VAL A O 1
ATOM 1000 N N . ASP A 1 128 ? 3.165 -18.247 11.912 1.00 98.62 128 ASP A N 1
ATOM 1001 C CA . ASP A 1 128 ? 3.312 -18.166 10.454 1.00 98.62 128 ASP A CA 1
ATOM 1002 C C . ASP A 1 128 ? 2.927 -16.747 10.010 1.00 98.62 128 ASP A C 1
ATOM 1004 O O . ASP A 1 128 ? 1.743 -16.410 10.089 1.00 98.62 128 ASP A O 1
ATOM 1008 N N . PRO A 1 129 ? 3.881 -15.916 9.553 1.00 98.56 129 PRO A N 1
ATOM 1009 C CA . PRO A 1 129 ? 3.603 -14.515 9.261 1.00 98.56 129 PRO A CA 1
ATOM 1010 C C . PRO A 1 129 ? 2.553 -14.356 8.149 1.00 98.56 129 PRO A C 1
ATOM 1012 O O . PRO A 1 129 ? 1.693 -13.487 8.236 1.00 98.56 129 PRO A O 1
ATOM 1015 N N . VAL A 1 130 ? 2.506 -15.253 7.157 1.00 98.62 130 VAL A N 1
ATOM 1016 C CA . VAL A 1 130 ? 1.477 -15.189 6.104 1.00 98.62 130 VAL A CA 1
ATOM 1017 C C . VAL A 1 130 ? 0.079 -15.362 6.700 1.00 98.62 130 VAL A C 1
ATOM 1019 O O . VAL A 1 130 ? -0.842 -14.619 6.366 1.00 98.62 130 VAL A O 1
ATOM 1022 N N . GLN A 1 131 ? -0.094 -16.327 7.608 1.00 98.69 131 GLN A N 1
ATOM 1023 C CA . GLN A 1 131 ? -1.386 -16.558 8.260 1.00 98.69 131 GLN A CA 1
ATOM 1024 C C . GLN A 1 131 ? -1.758 -15.423 9.217 1.00 98.69 131 GLN A C 1
ATOM 1026 O O . GLN A 1 131 ? -2.926 -15.042 9.276 1.00 98.69 131 GLN A O 1
ATOM 1031 N N . GLU A 1 132 ? -0.777 -14.860 9.924 1.00 98.81 132 GLU A N 1
ATOM 1032 C CA . GLU A 1 132 ? -0.995 -13.689 10.771 1.00 98.81 132 GLU A CA 1
ATOM 1033 C C . GLU A 1 132 ? -1.428 -12.470 9.939 1.00 98.81 132 GLU A C 1
ATOM 1035 O O . GLU A 1 132 ? -2.327 -11.750 10.361 1.00 98.81 132 GLU A O 1
ATOM 1040 N N . MET A 1 133 ? -0.875 -12.256 8.736 1.00 98.81 133 MET A N 1
ATOM 1041 C CA . MET A 1 133 ? -1.277 -11.134 7.875 1.00 98.81 133 MET A CA 1
ATOM 1042 C C . MET A 1 133 ? -2.704 -11.321 7.352 1.00 98.81 133 MET A C 1
ATOM 1044 O O . MET A 1 133 ? -3.503 -10.386 7.369 1.00 98.81 133 MET A O 1
ATOM 1048 N N . ILE A 1 134 ? -3.065 -12.540 6.940 1.00 98.81 134 ILE A N 1
ATOM 1049 C CA . ILE A 1 134 ? -4.440 -12.853 6.523 1.00 98.81 134 ILE A CA 1
ATOM 1050 C C . ILE A 1 134 ? -5.417 -12.602 7.679 1.00 98.81 134 ILE A C 1
ATOM 1052 O O . ILE A 1 134 ? -6.433 -11.934 7.485 1.00 98.81 134 ILE A O 1
ATOM 1056 N N . GLY A 1 135 ? -5.094 -13.083 8.885 1.00 98.81 135 GLY A N 1
ATOM 1057 C CA . GLY A 1 135 ? -5.903 -12.841 10.081 1.00 98.81 135 GLY A CA 1
ATOM 1058 C C . GLY A 1 135 ? -5.962 -11.362 10.474 1.00 98.81 135 GLY A C 1
ATOM 1059 O O . GLY A 1 135 ? -6.992 -10.885 10.951 1.00 98.81 135 GLY A O 1
ATOM 1060 N N . TRP A 1 136 ? -4.889 -10.610 10.231 1.00 98.81 136 TRP A N 1
ATOM 1061 C CA . TRP A 1 136 ? -4.838 -9.178 10.496 1.00 98.81 136 TRP A CA 1
ATOM 1062 C C . TRP A 1 136 ? -5.748 -8.380 9.553 1.00 98.81 136 TRP A C 1
ATOM 1064 O O . TRP A 1 136 ? -6.559 -7.563 10.000 1.00 98.81 136 TRP A O 1
ATOM 1074 N N . VAL A 1 137 ? -5.697 -8.692 8.258 1.00 98.88 137 VAL A N 1
ATOM 1075 C CA . VAL A 1 137 ? -6.598 -8.138 7.236 1.00 98.88 137 VAL A CA 1
ATOM 1076 C C . VAL A 1 137 ? -8.058 -8.511 7.536 1.00 98.88 137 VAL A C 1
ATOM 1078 O O . VAL A 1 137 ? -8.939 -7.654 7.424 1.00 98.88 137 VAL A O 1
ATOM 1081 N N . GLU A 1 138 ? -8.324 -9.748 7.981 1.00 98.81 138 GLU A N 1
ATOM 1082 C CA . GLU A 1 138 ? -9.649 -10.193 8.449 1.00 98.81 138 GLU A CA 1
ATOM 1083 C C . GLU A 1 138 ? -10.145 -9.344 9.621 1.00 98.81 138 GLU A C 1
ATOM 1085 O O . GLU A 1 138 ? -11.245 -8.798 9.555 1.00 98.81 138 GLU A O 1
ATOM 1090 N N . ALA A 1 139 ? -9.322 -9.145 10.653 1.00 98.81 139 ALA A N 1
ATOM 1091 C CA . ALA A 1 139 ? -9.695 -8.370 11.833 1.00 98.81 139 ALA A CA 1
ATOM 1092 C C . ALA A 1 139 ? -10.037 -6.905 11.502 1.00 98.81 139 ALA A C 1
ATOM 1094 O O . ALA A 1 139 ? -11.027 -6.367 12.009 1.00 98.81 139 ALA A O 1
ATOM 1095 N N . LEU A 1 140 ? -9.253 -6.259 10.632 1.00 98.81 140 LEU A N 1
ATOM 1096 C CA . LEU A 1 140 ? -9.523 -4.899 10.152 1.00 98.81 140 LEU A CA 1
ATOM 1097 C C . LEU A 1 140 ? -10.824 -4.835 9.337 1.00 98.81 140 LEU A C 1
ATOM 1099 O O . LEU A 1 140 ? -11.661 -3.950 9.558 1.00 98.81 140 LEU A O 1
ATOM 1103 N N . GLY A 1 141 ? -11.008 -5.788 8.419 1.00 98.62 141 GLY A N 1
ATOM 1104 C CA . GLY A 1 141 ? -12.200 -5.893 7.584 1.00 98.62 141 GLY A CA 1
ATOM 1105 C C . GLY A 1 141 ? -13.471 -6.116 8.401 1.00 98.62 141 GLY A C 1
ATOM 1106 O O . GLY A 1 141 ? -14.455 -5.395 8.219 1.00 98.62 141 GLY A O 1
ATOM 1107 N N . ASP A 1 142 ? -13.440 -7.052 9.347 1.00 98.62 142 ASP A N 1
ATOM 1108 C CA . ASP A 1 142 ? -14.553 -7.348 10.248 1.00 98.62 142 ASP A CA 1
ATOM 1109 C C . ASP A 1 142 ? -14.894 -6.149 11.132 1.00 98.62 142 ASP A C 1
ATOM 1111 O O . ASP A 1 142 ? -16.064 -5.769 11.226 1.00 98.62 142 ASP A O 1
ATOM 1115 N N . TYR A 1 143 ? -13.892 -5.476 11.710 1.00 98.50 143 TYR A N 1
ATOM 1116 C CA . TYR A 1 143 ? -14.121 -4.280 12.525 1.00 98.50 143 TYR A CA 1
ATOM 1117 C C . TYR A 1 143 ? -14.880 -3.193 11.748 1.00 98.50 143 TYR A C 1
ATOM 1119 O O . TYR A 1 143 ? -15.813 -2.569 12.280 1.00 98.50 143 TYR A O 1
ATOM 1127 N N . GLY A 1 144 ? -14.492 -2.982 10.485 1.00 98.31 144 GLY A N 1
ATOM 1128 C CA . GLY A 1 144 ? -15.170 -2.086 9.555 1.00 98.31 144 GLY A CA 1
ATOM 1129 C C . GLY A 1 144 ? -16.596 -2.541 9.239 1.00 98.31 144 GLY A C 1
ATOM 1130 O O . GLY A 1 144 ? -17.547 -1.767 9.396 1.00 98.31 144 GLY A O 1
ATOM 1131 N N . ARG A 1 145 ? -16.767 -3.813 8.862 1.00 98.50 145 ARG A N 1
ATOM 1132 C CA . ARG A 1 145 ? -18.051 -4.385 8.421 1.00 98.50 145 ARG A CA 1
ATOM 1133 C C . ARG A 1 145 ? -19.092 -4.520 9.525 1.00 98.50 145 ARG A C 1
ATOM 1135 O O . ARG A 1 145 ? -20.283 -4.359 9.262 1.00 98.50 145 ARG A O 1
ATOM 1142 N N . GLU A 1 146 ? -18.669 -4.708 10.773 1.00 97.56 146 GLU A N 1
ATOM 1143 C CA . GLU A 1 146 ? -19.549 -4.653 11.948 1.00 97.56 146 GLU A CA 1
ATOM 1144 C C . GLU A 1 146 ? -20.256 -3.295 12.104 1.00 97.56 146 GLU A C 1
ATOM 1146 O O . GLU A 1 146 ? -21.338 -3.216 12.695 1.00 97.56 146 GLU A O 1
ATOM 1151 N N . ARG A 1 147 ? -19.645 -2.215 11.599 1.00 95.56 147 ARG A N 1
ATOM 1152 C CA . ARG A 1 147 ? -20.126 -0.829 11.742 1.00 95.56 147 ARG A CA 1
ATOM 1153 C C . ARG A 1 147 ? -20.693 -0.268 10.439 1.00 95.56 147 ARG A C 1
ATOM 1155 O O . ARG A 1 147 ? -21.588 0.576 10.484 1.00 95.56 147 ARG A O 1
ATOM 1162 N N . ASN A 1 148 ? -20.220 -0.759 9.298 1.00 96.06 148 ASN A N 1
ATOM 1163 C CA . ASN A 1 148 ? -20.724 -0.457 7.966 1.00 96.06 148 ASN A CA 1
ATOM 1164 C C . ASN A 1 148 ? -20.732 -1.741 7.123 1.00 96.06 148 ASN A C 1
ATOM 1166 O O . ASN A 1 148 ? -19.696 -2.157 6.629 1.00 96.06 148 ASN A O 1
ATOM 1170 N N . GLU A 1 149 ? -21.901 -2.341 6.886 1.00 96.62 149 GLU A N 1
ATOM 1171 C CA . GLU A 1 149 ? -22.011 -3.609 6.138 1.00 96.62 149 GLU A CA 1
ATOM 1172 C C . GLU A 1 149 ? -21.446 -3.560 4.702 1.00 96.62 149 GLU A C 1
ATOM 1174 O O . GLU A 1 149 ? -21.190 -4.606 4.116 1.00 96.62 149 GLU A O 1
ATOM 1179 N N . ASN A 1 150 ? -21.254 -2.360 4.140 1.00 97.12 150 ASN A N 1
ATOM 1180 C CA . ASN A 1 150 ? -20.685 -2.146 2.807 1.00 97.12 150 ASN A CA 1
ATOM 1181 C C . ASN A 1 150 ? -19.217 -1.687 2.857 1.00 97.12 150 ASN A C 1
ATOM 1183 O O . ASN A 1 150 ? -18.734 -1.129 1.874 1.00 97.12 150 ASN A O 1
ATOM 1187 N N . PHE A 1 151 ? -18.537 -1.843 3.998 1.00 98.62 151 PHE A N 1
ATOM 1188 C CA . PHE A 1 151 ? -17.151 -1.417 4.165 1.00 98.62 151 PHE A CA 1
ATOM 1189 C C . PHE A 1 151 ? -16.220 -2.197 3.233 1.00 98.62 151 PHE A C 1
ATOM 1191 O O . PHE A 1 151 ? -16.219 -3.431 3.243 1.00 98.62 151 PHE A O 1
ATOM 1198 N N . ILE A 1 152 ? -15.456 -1.451 2.436 1.00 98.81 152 ILE A N 1
ATOM 1199 C CA . ILE A 1 152 ? -14.588 -1.984 1.384 1.00 98.81 152 ILE A CA 1
ATOM 1200 C C . ILE A 1 152 ? -13.188 -2.238 1.945 1.00 98.81 152 ILE A C 1
ATOM 1202 O O . ILE A 1 152 ? -12.633 -1.383 2.634 1.00 98.81 152 ILE A O 1
ATOM 1206 N N . VAL A 1 153 ? -12.596 -3.380 1.605 1.00 98.88 153 VAL A N 1
ATOM 1207 C CA . VAL A 1 153 ? -11.214 -3.729 1.957 1.00 98.88 153 VAL A CA 1
ATOM 1208 C C . VAL A 1 153 ? -10.413 -3.972 0.680 1.00 98.88 153 VAL A C 1
ATOM 1210 O O . VAL A 1 153 ? -10.769 -4.837 -0.120 1.00 98.88 153 VAL A O 1
ATOM 1213 N N . ILE A 1 154 ? -9.343 -3.205 0.475 1.00 98.94 154 ILE A N 1
ATOM 1214 C CA . ILE A 1 154 ? -8.455 -3.320 -0.690 1.00 98.94 154 ILE A CA 1
ATOM 1215 C C . ILE A 1 154 ? -7.048 -3.639 -0.194 1.00 98.94 154 ILE A C 1
ATOM 1217 O O . ILE A 1 154 ? -6.488 -2.839 0.546 1.00 98.94 154 ILE A O 1
ATOM 1221 N N . GLY A 1 155 ? -6.484 -4.777 -0.596 1.00 98.75 155 GLY A N 1
ATOM 1222 C CA . GLY A 1 155 ? -5.074 -5.092 -0.343 1.00 98.75 155 GLY A CA 1
ATOM 12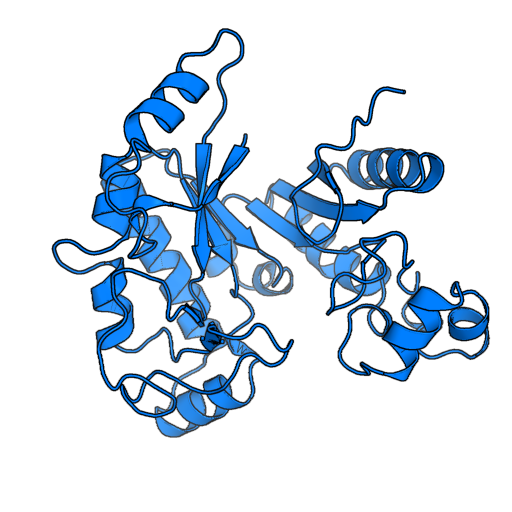23 C C . GLY A 1 155 ? -4.172 -4.506 -1.427 1.00 98.75 155 GLY A C 1
ATOM 1224 O O . GLY A 1 155 ? -4.515 -4.603 -2.607 1.00 98.75 155 GLY A O 1
ATOM 1225 N N . GLN A 1 156 ? -3.055 -3.893 -1.045 1.00 98.62 156 GLN A N 1
ATOM 1226 C CA . GLN A 1 156 ? -2.012 -3.450 -1.969 1.00 98.62 156 GLN A CA 1
ATOM 1227 C C . GLN A 1 156 ? -0.942 -4.532 -2.144 1.00 98.62 156 GLN A C 1
ATOM 1229 O O . GLN A 1 156 ? -0.546 -5.168 -1.169 1.00 98.62 156 GLN A O 1
ATOM 1234 N N . ASN A 1 157 ? -0.481 -4.713 -3.383 1.00 98.06 157 ASN A N 1
ATOM 1235 C CA . ASN A 1 157 ? 0.497 -5.720 -3.800 1.00 98.06 157 ASN A CA 1
ATOM 1236 C C . ASN A 1 157 ? 0.091 -7.132 -3.321 1.00 98.06 157 ASN A C 1
ATOM 1238 O O . ASN A 1 157 ? -1.107 -7.440 -3.363 1.00 98.06 157 ASN A O 1
ATOM 1242 N N . ALA A 1 158 ? 1.038 -8.000 -2.933 1.00 97.75 158 ALA A N 1
ATOM 1243 C CA . ALA A 1 158 ? 0.774 -9.322 -2.335 1.00 97.75 158 ALA A CA 1
ATOM 1244 C C . ALA A 1 158 ? -0.277 -10.177 -3.082 1.00 97.75 158 ALA A C 1
ATOM 1246 O O . ALA A 1 158 ? -1.097 -10.875 -2.467 1.00 97.75 158 ALA A O 1
ATOM 1247 N N . ALA A 1 159 ? -0.332 -10.087 -4.417 1.00 98.12 159 ALA A N 1
ATOM 1248 C CA . ALA A 1 159 ? -1.402 -10.696 -5.205 1.00 98.12 159 ALA A CA 1
ATOM 1249 C C . ALA A 1 159 ? -1.444 -12.230 -5.070 1.00 98.12 159 ALA A C 1
ATOM 1251 O O . ALA A 1 159 ? -2.510 -12.843 -5.205 1.00 98.12 159 ALA A O 1
ATOM 1252 N N . GLU A 1 160 ? -0.311 -12.850 -4.741 1.00 98.00 160 GLU A N 1
ATOM 1253 C CA . GLU A 1 160 ? -0.168 -14.276 -4.472 1.00 98.00 160 GLU A CA 1
ATOM 1254 C C . GLU A 1 160 ? -1.002 -14.745 -3.268 1.00 98.00 160 GLU A C 1
ATOM 1256 O O . GLU A 1 160 ? -1.390 -15.918 -3.207 1.00 98.00 160 GLU A O 1
ATOM 1261 N N . LEU A 1 161 ? -1.374 -13.847 -2.341 1.00 98.56 161 LEU A N 1
ATOM 1262 C CA . LEU A 1 161 ? -2.270 -14.184 -1.230 1.00 98.56 161 LEU A CA 1
ATOM 1263 C C . LEU A 1 161 ? -3.660 -14.622 -1.703 1.00 98.56 161 LEU A C 1
ATOM 1265 O O . LEU A 1 161 ? -4.376 -15.305 -0.968 1.00 98.56 161 LEU A O 1
ATOM 1269 N N . ALA A 1 162 ? -4.034 -14.343 -2.957 1.00 98.44 162 ALA A N 1
ATOM 1270 C CA . ALA A 1 162 ? -5.250 -14.887 -3.555 1.00 98.44 162 ALA A CA 1
ATOM 1271 C C . ALA A 1 162 ? -5.270 -16.430 -3.622 1.00 98.44 162 ALA A C 1
ATOM 1273 O O . ALA A 1 162 ? -6.331 -17.026 -3.847 1.00 98.44 162 ALA A O 1
ATOM 1274 N N . ALA A 1 163 ? -4.126 -17.100 -3.418 1.00 98.25 163 ALA A N 1
ATOM 1275 C CA . ALA A 1 163 ? -4.039 -18.550 -3.235 1.00 98.25 163 ALA A CA 1
ATOM 1276 C C . ALA A 1 163 ? -4.786 -19.055 -1.986 1.00 98.25 163 ALA A C 1
ATOM 1278 O O . ALA A 1 163 ? -5.203 -20.219 -1.966 1.00 98.25 163 ALA A O 1
ATOM 1279 N N . PHE A 1 164 ? -4.989 -18.195 -0.985 1.00 98.69 164 PHE A N 1
ATOM 1280 C CA . PHE A 1 164 ? -5.707 -18.496 0.249 1.00 98.69 164 PHE A CA 1
ATOM 1281 C C . PHE A 1 164 ? -7.162 -18.034 0.131 1.00 98.69 164 PHE A C 1
ATOM 1283 O O . PHE A 1 164 ? -7.448 -16.844 -0.011 1.00 98.69 164 PHE A O 1
ATOM 1290 N N . ASP A 1 165 ? -8.105 -18.978 0.190 1.00 98.44 165 ASP A N 1
ATOM 1291 C CA . ASP A 1 165 ? -9.536 -18.666 0.072 1.00 98.44 165 ASP A CA 1
ATOM 1292 C C . ASP A 1 165 ? -10.017 -17.782 1.242 1.00 98.44 165 ASP A C 1
ATOM 1294 O O . ASP A 1 165 ? -10.965 -17.017 1.083 1.00 98.44 165 ASP A O 1
ATOM 1298 N N . GLU A 1 166 ? -9.345 -17.858 2.393 1.00 98.00 166 GLU A N 1
ATOM 1299 C CA . GLU A 1 166 ? -9.553 -17.007 3.564 1.00 98.00 166 GLU A CA 1
ATOM 1300 C C . GLU A 1 166 ? -9.261 -15.533 3.251 1.00 98.00 166 GLU A C 1
ATOM 1302 O O . GLU A 1 166 ? -10.083 -14.672 3.550 1.00 98.00 166 GLU A O 1
ATOM 1307 N N . TYR A 1 167 ? -8.151 -15.240 2.566 1.00 98.62 167 TYR A N 1
ATOM 1308 C CA . TYR A 1 167 ? -7.817 -13.875 2.151 1.00 98.62 167 TYR A CA 1
ATOM 1309 C C . TYR A 1 167 ? -8.820 -13.347 1.119 1.00 98.62 167 TYR A C 1
ATOM 1311 O O . TYR A 1 167 ? -9.372 -12.255 1.269 1.00 98.62 167 TYR A O 1
ATOM 1319 N N . VAL A 1 168 ? -9.137 -14.168 0.110 1.00 98.69 168 VAL A N 1
ATOM 1320 C CA . VAL A 1 168 ? -10.129 -13.844 -0.932 1.00 98.69 168 VAL A CA 1
ATOM 1321 C C . VAL A 1 168 ? -11.517 -13.572 -0.342 1.00 98.69 168 VAL A C 1
ATOM 1323 O O . VAL A 1 168 ? -12.269 -12.772 -0.892 1.00 98.69 168 VAL A O 1
ATOM 1326 N N . ALA A 1 169 ? -11.885 -14.231 0.759 1.00 98.00 169 ALA A N 1
ATOM 1327 C CA . ALA A 1 169 ? -13.170 -14.012 1.419 1.00 98.00 169 ALA A CA 1
ATOM 1328 C C . ALA A 1 169 ? -13.259 -12.654 2.135 1.00 98.00 169 ALA A C 1
ATOM 1330 O O . ALA A 1 169 ? -14.367 -12.173 2.383 1.00 98.00 169 ALA A O 1
ATOM 1331 N N . VAL A 1 170 ? -12.115 -12.054 2.471 1.00 96.81 170 VAL A N 1
ATOM 1332 C CA . VAL A 1 170 ? -12.037 -10.815 3.244 1.00 96.81 170 VAL A CA 1
ATOM 1333 C C . VAL A 1 170 ? -11.860 -9.596 2.351 1.00 96.81 170 VAL A C 1
ATOM 1335 O O . VAL A 1 170 ? -12.491 -8.577 2.631 1.00 96.81 170 VAL A O 1
ATOM 1338 N N . VAL A 1 171 ? -11.030 -9.656 1.309 1.00 98.69 171 VAL A N 1
ATOM 1339 C CA . VAL A 1 171 ? -10.761 -8.491 0.450 1.00 98.69 171 VAL A CA 1
ATOM 1340 C C . VAL A 1 171 ? -11.785 -8.356 -0.677 1.00 98.69 171 VAL A C 1
ATOM 1342 O O . VAL A 1 171 ? -12.239 -9.335 -1.261 1.00 98.69 171 VAL A O 1
ATOM 1345 N N . ASP A 1 172 ? -12.138 -7.119 -1.018 1.00 98.81 172 ASP A N 1
ATOM 1346 C CA . ASP A 1 172 ? -13.021 -6.801 -2.146 1.00 98.81 172 ASP A CA 1
ATOM 1347 C C . ASP A 1 172 ? -12.229 -6.592 -3.450 1.00 98.81 172 ASP A C 1
ATOM 1349 O O . ASP A 1 172 ? -12.752 -6.754 -4.563 1.00 98.81 172 ASP A O 1
ATOM 1353 N N . ALA A 1 173 ? -10.958 -6.206 -3.322 1.00 98.81 173 ALA A N 1
ATOM 1354 C CA . ALA A 1 173 ? -10.069 -5.927 -4.436 1.00 98.81 173 ALA A CA 1
ATOM 1355 C C . ALA A 1 173 ? -8.592 -6.069 -4.054 1.00 98.81 173 ALA A C 1
ATOM 1357 O O . ALA A 1 173 ? -8.230 -5.966 -2.882 1.00 98.81 173 ALA A O 1
ATOM 1358 N N . ILE A 1 174 ? -7.756 -6.228 -5.079 1.00 98.88 174 ILE A N 1
ATOM 1359 C CA . ILE A 1 174 ? -6.299 -6.105 -4.992 1.00 98.88 174 ILE A CA 1
ATOM 1360 C C . ILE A 1 174 ? -5.872 -4.918 -5.850 1.00 98.88 174 ILE A C 1
ATOM 1362 O O . ILE A 1 174 ? -6.396 -4.719 -6.952 1.00 98.88 174 ILE A O 1
ATOM 1366 N N . ALA A 1 175 ? -4.940 -4.124 -5.344 1.00 98.75 175 ALA A N 1
ATOM 1367 C CA . ALA A 1 175 ? -4.301 -3.038 -6.059 1.00 98.75 175 ALA A CA 1
ATOM 1368 C C . ALA A 1 175 ? -2.808 -3.326 -6.195 1.00 98.75 175 ALA A C 1
ATOM 1370 O O . ALA A 1 175 ? -2.106 -3.380 -5.201 1.00 98.75 175 ALA A O 1
ATOM 1371 N N . GLN A 1 176 ? -2.324 -3.513 -7.417 1.00 98.44 176 GLN A N 1
ATOM 1372 C CA . GLN A 1 176 ? -0.905 -3.768 -7.664 1.00 98.44 176 GLN A CA 1
ATOM 1373 C C . GLN A 1 176 ? -0.238 -2.517 -8.199 1.00 98.44 176 GLN A C 1
ATOM 1375 O O . GLN A 1 176 ? -0.752 -1.889 -9.130 1.00 98.44 176 GLN A O 1
ATOM 1380 N N . GLU A 1 177 ? 0.926 -2.196 -7.661 1.00 97.06 177 GLU A N 1
ATOM 1381 C CA . GLU A 1 177 ? 1.771 -1.153 -8.212 1.00 97.06 177 GLU A CA 1
ATOM 1382 C C . GLU A 1 177 ? 2.821 -1.712 -9.186 1.00 97.06 177 GLU A C 1
ATOM 1384 O O . GLU A 1 177 ? 3.207 -2.881 -9.117 1.00 97.06 177 GLU A O 1
ATOM 1389 N N . GLN A 1 178 ? 3.266 -0.856 -10.109 1.00 94.50 178 GLN A N 1
ATOM 1390 C CA . GLN A 1 178 ? 4.350 -1.047 -11.078 1.00 94.50 178 GLN A CA 1
ATOM 1391 C C . GLN A 1 178 ? 4.328 -2.370 -11.861 1.00 94.50 178 GLN A C 1
ATOM 1393 O O . GLN A 1 178 ? 5.333 -3.063 -11.973 1.00 94.50 178 GLN A O 1
ATOM 1398 N N . ILE A 1 179 ? 3.202 -2.705 -12.497 1.00 97.31 179 ILE A N 1
ATOM 1399 C CA . ILE A 1 179 ? 3.097 -3.927 -13.315 1.00 97.31 179 ILE A CA 1
ATOM 1400 C C . ILE A 1 179 ? 3.986 -3.817 -14.559 1.00 97.31 179 ILE A C 1
ATOM 1402 O O . ILE A 1 179 ? 4.597 -4.792 -15.005 1.00 97.31 179 ILE A O 1
ATOM 1406 N N . TRP A 1 180 ? 4.030 -2.635 -15.172 1.00 98.19 180 TRP A N 1
ATOM 1407 C CA . TRP A 1 180 ? 4.698 -2.407 -16.446 1.00 98.19 180 TRP A CA 1
ATOM 1408 C C . TRP A 1 180 ? 5.713 -1.273 -16.413 1.00 98.19 180 TRP A C 1
ATOM 1410 O O . TRP A 1 180 ? 6.696 -1.361 -17.156 1.00 98.19 180 TRP A O 1
ATOM 1420 N N . PHE A 1 181 ? 5.473 -0.226 -15.623 1.00 98.00 181 PHE A N 1
ATOM 1421 C CA . PHE A 1 181 ? 6.394 0.896 -15.467 1.00 98.00 181 PHE A CA 1
ATOM 1422 C C . PHE A 1 181 ? 6.553 1.307 -14.004 1.00 98.00 181 PHE A C 1
ATOM 1424 O O . PHE A 1 181 ? 5.562 1.522 -13.307 1.00 98.00 181 PHE A O 1
ATOM 1431 N N . ASP A 1 182 ? 7.807 1.499 -13.599 1.00 96.25 182 ASP A N 1
ATOM 1432 C CA . ASP A 1 182 ? 8.203 2.020 -12.290 1.00 96.25 182 ASP A CA 1
ATOM 1433 C C . ASP A 1 182 ? 8.916 3.385 -12.419 1.00 96.25 182 ASP A C 1
ATOM 1435 O O . ASP A 1 182 ? 9.295 3.833 -13.511 1.00 96.25 182 ASP A O 1
ATOM 1439 N N . GLY A 1 183 ? 9.106 4.062 -11.291 1.00 92.88 183 GLY A N 1
ATOM 1440 C CA . GLY A 1 183 ? 10.096 5.111 -11.091 1.00 92.88 183 GLY A CA 1
ATOM 1441 C C . GLY A 1 183 ? 11.386 4.579 -10.456 1.00 92.88 183 GLY A C 1
ATOM 1442 O O . GLY A 1 183 ? 11.639 3.384 -10.379 1.00 92.88 183 GLY A O 1
ATOM 1443 N N . GLY A 1 184 ? 12.259 5.488 -10.031 1.00 88.12 184 GLY A N 1
ATOM 1444 C CA . GLY A 1 184 ? 13.372 5.168 -9.141 1.00 88.12 184 GLY A CA 1
ATOM 1445 C C . GLY A 1 184 ? 12.926 5.200 -7.684 1.00 88.12 184 GLY A C 1
ATOM 1446 O O . GLY A 1 184 ? 12.055 5.996 -7.340 1.00 88.12 184 GLY A O 1
ATOM 1447 N N . ALA A 1 185 ? 13.571 4.415 -6.820 1.00 81.50 185 ALA A N 1
ATOM 1448 C CA . ALA A 1 185 ? 13.282 4.393 -5.380 1.00 81.50 185 ALA A CA 1
ATOM 1449 C C . ALA A 1 185 ? 13.440 5.780 -4.718 1.00 81.50 185 ALA A C 1
ATOM 1451 O O . ALA A 1 185 ? 12.710 6.141 -3.803 1.00 81.50 185 ALA A O 1
ATOM 1452 N N . ASP A 1 186 ? 14.346 6.611 -5.242 1.00 82.56 186 ASP A N 1
ATOM 1453 C CA . ASP A 1 186 ? 14.551 8.010 -4.838 1.00 82.56 186 ASP A CA 1
ATOM 1454 C C . ASP A 1 186 ? 13.641 9.010 -5.577 1.00 82.56 186 ASP A C 1
ATOM 1456 O O . ASP A 1 186 ? 13.888 10.219 -5.564 1.00 82.56 186 ASP A O 1
ATOM 1460 N N . ASN A 1 187 ? 12.611 8.507 -6.259 1.00 86.25 187 ASN A N 1
ATOM 1461 C CA . ASN A 1 187 ? 11.717 9.242 -7.147 1.00 86.25 187 ASN A CA 1
ATOM 1462 C C . ASN A 1 187 ? 12.442 9.945 -8.320 1.00 86.25 187 ASN A C 1
ATOM 1464 O O . ASN A 1 187 ? 11.898 10.872 -8.931 1.00 86.25 187 ASN A O 1
ATOM 1468 N N . ASP A 1 188 ? 13.657 9.492 -8.683 1.00 90.00 188 ASP A N 1
ATOM 1469 C CA . ASP A 1 188 ? 14.382 9.907 -9.894 1.00 90.00 188 ASP A CA 1
ATOM 1470 C C . ASP A 1 188 ? 14.893 8.707 -10.738 1.00 90.00 188 ASP A C 1
ATOM 1472 O O . ASP A 1 188 ? 15.963 8.148 -10.488 1.00 90.00 188 ASP A O 1
ATOM 1476 N N . PRO A 1 189 ? 14.223 8.355 -11.849 1.00 94.50 189 PRO A N 1
ATOM 1477 C CA . PRO A 1 189 ? 13.160 9.124 -12.481 1.00 94.50 189 PRO A CA 1
ATOM 1478 C C . PRO A 1 189 ? 11.815 8.941 -11.760 1.00 94.50 189 PRO A C 1
ATOM 1480 O O . PRO A 1 189 ? 11.604 7.932 -11.104 1.00 94.50 189 PRO A O 1
ATOM 1483 N N . PRO A 1 190 ? 10.874 9.882 -11.909 1.00 94.50 190 PRO A N 1
ATOM 1484 C CA . PRO A 1 190 ? 9.551 9.782 -11.287 1.00 94.50 190 PRO A CA 1
ATOM 1485 C C . PRO A 1 190 ? 8.616 8.743 -11.944 1.00 94.50 190 PRO A C 1
ATOM 1487 O O . PRO A 1 190 ? 7.467 8.626 -11.526 1.00 94.50 190 PRO A O 1
ATOM 1490 N N . GLY A 1 191 ? 9.078 8.042 -12.984 1.00 96.44 191 GLY A N 1
ATOM 1491 C CA . GLY A 1 191 ? 8.338 7.045 -13.757 1.00 96.44 191 GLY A CA 1
ATOM 1492 C C . GLY A 1 191 ? 9.083 6.650 -15.041 1.00 96.44 191 GLY A C 1
ATOM 1493 O O . GLY A 1 191 ? 10.232 7.056 -15.256 1.00 96.44 191 GLY A O 1
ATOM 1494 N N . ASP A 1 192 ? 8.390 5.915 -15.912 1.00 97.38 192 ASP A N 1
ATOM 1495 C CA . ASP A 1 192 ? 8.805 5.485 -17.256 1.00 97.38 192 ASP A CA 1
ATOM 1496 C C . ASP A 1 192 ? 10.001 4.518 -17.299 1.00 97.38 192 ASP A C 1
ATOM 1498 O O . ASP A 1 192 ? 10.653 4.377 -18.341 1.00 97.38 192 ASP A O 1
ATOM 1502 N N . CYS A 1 193 ? 10.296 3.817 -16.202 1.00 97.88 193 CYS A N 1
ATOM 1503 C CA . CYS A 1 193 ? 11.217 2.687 -16.219 1.00 97.88 193 CYS A CA 1
ATOM 1504 C C . CYS A 1 193 ? 10.461 1.394 -16.529 1.00 97.88 193 CYS A C 1
ATOM 1506 O O . CYS A 1 193 ? 9.717 0.921 -15.678 1.00 97.88 193 CYS A O 1
ATOM 1508 N N . PRO A 1 194 ? 10.607 0.823 -17.741 1.00 98.12 194 PRO A N 1
ATOM 1509 C CA . PRO A 1 194 ? 9.868 -0.375 -18.104 1.00 98.12 194 PRO A CA 1
ATOM 1510 C C . PRO A 1 194 ? 10.419 -1.584 -17.351 1.00 98.12 194 PRO A C 1
ATOM 1512 O O . PRO A 1 194 ? 11.630 -1.808 -17.378 1.00 98.12 194 PRO A O 1
ATOM 1515 N N . LEU A 1 195 ? 9.533 -2.385 -16.766 1.00 98.25 195 LEU A N 1
ATOM 1516 C CA . LEU A 1 195 ? 9.896 -3.688 -16.216 1.00 98.25 195 LEU A CA 1
ATOM 1517 C C . LEU A 1 195 ? 10.241 -4.688 -17.344 1.00 98.25 195 LEU A C 1
ATOM 1519 O O . LEU A 1 195 ? 9.744 -4.546 -18.477 1.00 98.25 195 LEU A O 1
ATOM 1523 N N . PRO A 1 196 ? 11.055 -5.728 -17.064 1.00 98.19 196 PRO A N 1
ATOM 1524 C CA . PRO A 1 196 ? 11.173 -6.910 -17.913 1.00 98.19 196 PRO A CA 1
ATOM 1525 C C . PRO A 1 196 ? 9.788 -7.453 -18.273 1.00 98.19 196 PRO A C 1
ATOM 1527 O O . PRO A 1 196 ? 8.906 -7.564 -17.425 1.00 98.19 196 PRO A O 1
ATOM 1530 N N . ARG A 1 197 ? 9.562 -7.801 -19.544 1.00 96.06 197 ARG A N 1
ATOM 1531 C CA . ARG A 1 197 ? 8.237 -8.276 -19.976 1.00 96.06 197 ARG A CA 1
ATOM 1532 C C . ARG A 1 197 ? 7.989 -9.730 -19.614 1.00 96.06 197 ARG A C 1
ATOM 1534 O O . ARG A 1 197 ? 6.845 -10.071 -19.343 1.00 96.06 197 ARG A O 1
ATOM 1541 N N . THR A 1 198 ? 9.029 -10.553 -19.656 1.00 97.69 198 THR A N 1
ATOM 1542 C CA . THR A 1 198 ? 8.970 -11.989 -19.369 1.00 97.69 198 THR A CA 1
ATOM 1543 C C . THR A 1 198 ? 10.015 -12.376 -18.335 1.00 97.69 198 THR A C 1
ATOM 1545 O O . THR A 1 198 ? 11.027 -11.685 -18.192 1.00 97.69 198 THR A O 1
ATOM 1548 N N . GLU A 1 199 ? 9.827 -13.524 -17.689 1.00 96.94 199 GLU A N 1
ATOM 1549 C CA . GLU A 1 199 ? 10.825 -14.104 -16.776 1.00 96.94 199 GLU A CA 1
ATOM 1550 C C . GLU A 1 199 ? 12.190 -14.305 -17.456 1.00 96.94 199 GLU A C 1
ATOM 1552 O O . GLU A 1 199 ? 13.249 -14.177 -16.847 1.00 96.94 199 GLU A O 1
ATOM 1557 N N . ALA A 1 200 ? 12.187 -14.578 -18.764 1.00 97.44 200 ALA A N 1
ATOM 1558 C CA . ALA A 1 200 ? 13.408 -14.770 -19.541 1.00 97.44 200 ALA A CA 1
ATOM 1559 C C . ALA A 1 200 ? 14.188 -13.469 -19.809 1.00 97.44 200 ALA A C 1
ATOM 1561 O O . ALA A 1 200 ? 15.346 -13.547 -20.226 1.00 97.44 200 ALA A O 1
ATOM 1562 N N . ASP A 1 201 ? 13.567 -12.300 -19.617 1.00 97.62 201 ASP A N 1
ATOM 1563 C CA . ASP A 1 201 ? 14.197 -10.996 -19.845 1.00 97.62 201 ASP A CA 1
ATOM 1564 C C . ASP A 1 201 ? 14.933 -10.469 -18.604 1.00 97.62 201 ASP A C 1
ATOM 1566 O O . ASP A 1 201 ? 15.820 -9.617 -18.755 1.00 97.62 201 ASP A O 1
ATOM 1570 N N . ILE A 1 202 ? 14.593 -10.979 -17.412 1.00 97.88 202 ILE A N 1
ATOM 1571 C CA . ILE A 1 202 ? 15.167 -10.561 -16.126 1.00 97.88 202 ILE A CA 1
ATOM 1572 C C . ILE A 1 202 ? 16.695 -10.656 -16.181 1.00 97.88 202 ILE A C 1
ATOM 1574 O O . ILE A 1 202 ? 17.267 -11.648 -16.637 1.00 97.88 202 ILE A O 1
ATOM 1578 N N . ASP A 1 203 ? 17.359 -9.582 -15.751 1.00 97.38 203 ASP A N 1
ATOM 1579 C CA . ASP A 1 203 ? 18.819 -9.453 -15.656 1.00 97.38 203 ASP A CA 1
ATOM 1580 C C . ASP A 1 203 ? 19.617 -9.721 -16.935 1.00 97.38 203 ASP A C 1
ATOM 1582 O O . ASP A 1 203 ? 20.846 -9.850 -16.912 1.00 97.38 203 ASP A O 1
ATOM 1586 N N . THR A 1 204 ? 18.953 -9.762 -18.090 1.00 98.25 204 THR A N 1
ATOM 1587 C CA . THR A 1 204 ? 19.653 -9.918 -19.360 1.00 98.25 204 THR A CA 1
ATOM 1588 C C . THR A 1 204 ? 20.368 -8.627 -19.752 1.00 98.25 204 THR A C 1
ATOM 1590 O O . THR A 1 204 ? 19.849 -7.520 -19.587 1.00 98.25 204 THR A O 1
ATOM 1593 N N . ASP A 1 205 ? 21.537 -8.762 -20.388 1.00 98.25 205 ASP A N 1
ATOM 1594 C CA . ASP A 1 205 ? 22.246 -7.621 -20.985 1.00 98.25 205 ASP A CA 1
ATOM 1595 C C . ASP A 1 205 ? 21.339 -6.849 -21.960 1.00 98.25 205 ASP A C 1
ATOM 1597 O O . ASP A 1 205 ? 21.385 -5.624 -22.022 1.00 98.25 205 ASP A O 1
ATOM 1601 N N . ALA A 1 206 ? 20.479 -7.562 -22.698 1.00 98.25 206 ALA A N 1
ATOM 1602 C CA . ALA A 1 206 ? 19.550 -6.970 -23.655 1.00 98.25 206 ALA A CA 1
ATOM 1603 C C . ALA A 1 206 ? 18.511 -6.064 -22.979 1.00 98.25 206 ALA A C 1
ATOM 1605 O O . ALA A 1 206 ? 18.300 -4.940 -23.439 1.00 98.25 206 ALA A O 1
ATOM 1606 N N . TYR A 1 207 ? 17.892 -6.527 -21.889 1.00 98.25 207 TYR A N 1
ATOM 1607 C CA . TYR A 1 207 ? 16.968 -5.720 -21.098 1.00 98.25 207 TYR A CA 1
ATOM 1608 C C . TYR A 1 207 ? 17.690 -4.514 -20.485 1.00 98.25 207 TYR A C 1
ATOM 1610 O O . TYR A 1 207 ? 17.311 -3.369 -20.747 1.00 98.25 207 TYR A O 1
ATOM 1618 N N . ARG A 1 208 ? 18.802 -4.742 -19.781 1.00 97.94 208 ARG A N 1
ATOM 1619 C CA . ARG A 1 208 ? 19.598 -3.678 -19.153 1.00 97.94 208 ARG A CA 1
ATOM 1620 C C . ARG A 1 208 ? 20.049 -2.600 -20.150 1.00 97.94 208 ARG A C 1
ATOM 1622 O O . ARG A 1 208 ? 20.021 -1.399 -19.848 1.00 97.94 208 ARG A O 1
ATOM 1629 N N . ASP A 1 209 ? 20.459 -3.001 -21.352 1.00 98.00 209 ASP A N 1
ATOM 1630 C CA . ASP A 1 209 ? 20.889 -2.084 -22.411 1.00 98.00 209 ASP A CA 1
ATOM 1631 C C . ASP A 1 209 ? 19.722 -1.338 -23.072 1.00 98.00 209 ASP A C 1
ATOM 1633 O O . ASP A 1 209 ? 19.939 -0.257 -23.631 1.00 98.00 209 ASP A O 1
ATOM 1637 N N . SER A 1 210 ? 18.495 -1.856 -22.967 1.00 97.38 210 SER A N 1
ATOM 1638 C CA . SER A 1 210 ? 17.280 -1.179 -23.434 1.00 97.38 210 SER A CA 1
ATOM 1639 C C . SER A 1 210 ? 16.846 -0.019 -22.527 1.00 97.38 210 SER A C 1
ATOM 1641 O O . SER A 1 210 ? 16.230 0.935 -23.006 1.00 97.38 210 SER A O 1
ATOM 1643 N N . LEU A 1 211 ? 17.216 -0.059 -21.241 1.00 97.94 211 LEU A N 1
ATOM 1644 C CA . LEU A 1 211 ? 16.843 0.955 -20.256 1.00 97.94 211 LEU A CA 1
ATOM 1645 C C . LEU A 1 211 ? 17.445 2.329 -20.574 1.00 97.94 211 LEU A C 1
ATOM 1647 O O . LEU A 1 211 ? 18.605 2.453 -20.996 1.00 97.94 211 LEU A O 1
ATOM 1651 N N . SER A 1 212 ? 16.675 3.381 -20.275 1.00 97.06 212 SER A N 1
ATOM 1652 C CA . SER A 1 212 ? 17.166 4.762 -20.304 1.00 97.06 212 SER A CA 1
ATOM 1653 C C . SER A 1 212 ? 18.358 4.932 -19.346 1.00 97.06 212 SER A C 1
ATOM 1655 O O . SER A 1 212 ? 18.473 4.199 -18.361 1.00 97.06 212 SER A O 1
ATOM 1657 N N . PRO A 1 213 ? 19.241 5.932 -19.541 1.00 97.38 213 PRO A N 1
ATOM 1658 C CA . PRO A 1 213 ? 20.368 6.142 -18.634 1.00 97.38 213 PRO A CA 1
ATOM 1659 C C . PRO A 1 213 ? 19.972 6.369 -17.172 1.00 97.38 213 PRO A C 1
ATOM 1661 O O . PRO A 1 213 ? 20.814 6.175 -16.300 1.00 97.38 213 PRO A O 1
ATOM 1664 N N . LYS A 1 214 ? 18.747 6.841 -16.894 1.00 96.19 214 LYS A N 1
ATOM 1665 C CA . LYS A 1 214 ? 18.243 7.002 -15.524 1.00 96.19 214 LYS A CA 1
ATOM 1666 C C . LYS A 1 214 ? 17.782 5.663 -14.948 1.00 96.19 214 LYS A C 1
ATOM 1668 O O . LYS A 1 214 ? 18.301 5.268 -13.913 1.00 96.19 214 LYS A O 1
ATOM 1673 N N . CYS A 1 215 ? 16.930 4.937 -15.666 1.00 97.19 215 CYS A N 1
ATOM 1674 C CA . CYS A 1 215 ? 16.438 3.624 -15.242 1.00 97.19 215 CYS A CA 1
ATOM 1675 C C . CYS A 1 215 ? 17.566 2.605 -15.083 1.00 97.19 215 CYS A C 1
ATOM 1677 O O . CYS A 1 215 ? 17.610 1.880 -14.102 1.00 97.19 215 CYS A O 1
ATOM 1679 N N . ARG A 1 216 ? 18.565 2.624 -15.976 1.00 97.31 216 ARG A N 1
ATOM 1680 C CA . ARG A 1 216 ? 19.744 1.760 -15.846 1.00 97.31 216 ARG A CA 1
ATOM 1681 C C . ARG A 1 216 ? 20.528 2.018 -14.559 1.00 97.31 216 ARG A C 1
ATOM 1683 O O . ARG A 1 216 ? 21.088 1.086 -14.006 1.00 97.31 216 ARG A O 1
ATOM 1690 N N . ARG A 1 217 ? 20.581 3.266 -14.072 1.00 95.31 217 ARG A N 1
ATOM 1691 C CA . ARG A 1 217 ? 21.228 3.555 -12.781 1.00 95.31 217 ARG A CA 1
ATOM 1692 C C . ARG A 1 217 ? 20.436 2.997 -11.609 1.00 95.31 217 ARG A C 1
ATOM 1694 O O . ARG A 1 217 ? 21.070 2.590 -10.649 1.00 95.31 217 ARG A O 1
ATOM 1701 N N . GLN A 1 218 ? 19.107 3.024 -11.686 1.00 95.00 218 GLN A N 1
ATOM 1702 C CA . GLN A 1 218 ? 18.242 2.430 -10.667 1.00 95.00 218 GLN A CA 1
ATOM 1703 C C . GLN A 1 218 ? 18.459 0.914 -10.634 1.00 95.00 218 GLN A C 1
ATOM 1705 O O . GLN A 1 218 ? 18.899 0.406 -9.610 1.00 95.00 218 GLN A O 1
ATOM 1710 N N . PHE A 1 219 ? 18.348 0.255 -11.792 1.00 95.75 219 PHE A N 1
ATOM 1711 C CA . PHE A 1 219 ? 18.670 -1.165 -11.977 1.00 95.75 219 PHE A CA 1
ATOM 1712 C C . PHE A 1 219 ? 20.064 -1.531 -11.430 1.00 95.75 219 PHE A C 1
ATOM 1714 O O . PHE A 1 219 ? 20.219 -2.445 -10.638 1.00 95.75 219 PHE A O 1
ATOM 1721 N N . ASP A 1 220 ? 21.112 -0.781 -11.792 1.00 95.50 220 ASP A N 1
ATOM 1722 C CA . ASP A 1 220 ? 22.478 -1.097 -11.343 1.00 95.50 220 ASP A CA 1
ATOM 1723 C C . ASP A 1 220 ? 22.699 -0.879 -9.833 1.00 95.50 220 ASP A C 1
ATOM 1725 O O . ASP A 1 220 ? 23.650 -1.421 -9.264 1.00 95.50 220 ASP A O 1
ATOM 1729 N N . LYS A 1 221 ? 21.906 -0.006 -9.200 1.00 93.50 221 LYS A N 1
ATOM 1730 C CA . LYS A 1 221 ? 22.096 0.418 -7.806 1.00 93.50 221 LYS A CA 1
ATOM 1731 C C . LYS A 1 221 ? 21.251 -0.400 -6.830 1.00 93.50 221 LYS A C 1
ATOM 1733 O O . LYS A 1 221 ? 21.709 -0.606 -5.708 1.00 93.50 221 LYS A O 1
ATOM 1738 N N . PHE A 1 222 ? 20.060 -0.824 -7.243 1.00 90.88 222 PHE A N 1
ATOM 1739 C CA . PHE A 1 222 ? 19.042 -1.426 -6.387 1.00 90.88 222 PHE A CA 1
ATOM 1740 C C . PHE A 1 222 ? 18.652 -2.815 -6.917 1.00 90.88 222 PHE A C 1
ATOM 1742 O O . PHE A 1 222 ? 17.680 -2.923 -7.664 1.00 90.88 222 PHE A O 1
ATOM 1749 N N . PRO A 1 223 ? 19.402 -3.870 -6.544 1.00 90.38 223 PRO A N 1
ATOM 1750 C CA . PRO A 1 223 ? 19.152 -5.232 -7.022 1.00 90.38 223 PRO A CA 1
ATOM 1751 C C . PRO A 1 223 ? 17.805 -5.806 -6.564 1.00 90.38 223 PRO A C 1
ATOM 1753 O O . PRO A 1 223 ? 17.288 -6.701 -7.217 1.00 90.38 223 PRO A O 1
ATOM 1756 N N . GLU A 1 224 ? 17.234 -5.266 -5.486 1.00 86.19 224 GLU A N 1
ATOM 1757 C CA . GLU A 1 224 ? 15.917 -5.663 -4.967 1.00 86.19 224 GLU A CA 1
ATOM 1758 C C . GLU A 1 224 ? 14.765 -4.847 -5.584 1.00 86.19 224 GLU A C 1
ATOM 1760 O O . GLU A 1 224 ? 13.607 -5.039 -5.238 1.00 86.19 224 GLU A O 1
ATOM 1765 N N . SER A 1 225 ? 15.056 -3.907 -6.495 1.00 89.88 225 SER A N 1
ATOM 1766 C CA . SER A 1 225 ? 14.004 -3.101 -7.126 1.00 89.88 225 SER A CA 1
ATOM 1767 C C . SER A 1 225 ? 13.171 -3.914 -8.115 1.00 89.88 225 SER A C 1
ATOM 1769 O O . SER A 1 225 ? 13.634 -4.888 -8.712 1.00 89.88 225 SER A O 1
ATOM 1771 N N . THR A 1 226 ? 11.964 -3.429 -8.403 1.00 92.00 226 THR A N 1
ATOM 1772 C CA . THR A 1 226 ? 11.031 -4.076 -9.341 1.00 92.00 226 THR A CA 1
ATOM 1773 C C . THR A 1 226 ? 11.568 -4.178 -10.773 1.00 92.00 226 THR A C 1
ATOM 1775 O O . THR A 1 226 ? 11.090 -4.986 -11.564 1.00 92.00 226 THR A O 1
ATOM 1778 N N . LEU A 1 227 ? 12.638 -3.447 -11.114 1.00 95.69 227 LEU A N 1
ATOM 1779 C CA . LEU A 1 227 ? 13.336 -3.595 -12.394 1.00 95.69 227 LEU A CA 1
ATOM 1780 C C . LEU A 1 227 ? 14.005 -4.968 -12.570 1.00 95.69 227 LEU A C 1
ATOM 1782 O O . LEU A 1 227 ? 14.461 -5.255 -13.680 1.00 95.69 227 LEU A O 1
ATOM 1786 N N . HIS A 1 228 ? 14.044 -5.787 -11.518 1.00 95.94 228 HIS A N 1
ATOM 1787 C CA . HIS A 1 228 ? 14.493 -7.180 -11.504 1.00 95.94 228 HIS A CA 1
ATOM 1788 C C . HIS A 1 228 ? 13.332 -8.193 -11.431 1.00 95.94 228 HIS A C 1
ATOM 1790 O O . HIS A 1 228 ? 13.570 -9.394 -11.345 1.00 95.94 228 HIS A O 1
ATOM 1796 N N . VAL A 1 229 ? 12.081 -7.730 -11.515 1.00 95.00 229 VAL A N 1
ATOM 1797 C CA . VAL A 1 229 ? 10.856 -8.547 -11.483 1.00 95.00 229 VAL A CA 1
ATOM 1798 C C . VAL A 1 229 ? 10.123 -8.401 -12.812 1.00 95.00 229 VAL A C 1
ATOM 1800 O O . VAL A 1 229 ? 10.099 -7.317 -13.385 1.00 95.00 229 VAL A O 1
ATOM 1803 N N . SER A 1 230 ? 9.533 -9.469 -13.353 1.00 97.12 230 SER A N 1
ATOM 1804 C CA . SER A 1 230 ? 8.854 -9.379 -14.649 1.00 97.12 230 SER A CA 1
ATOM 1805 C C . SER A 1 230 ? 7.379 -8.977 -14.537 1.00 97.12 230 SER A C 1
ATOM 1807 O O . SER A 1 230 ? 6.663 -9.384 -13.623 1.00 97.12 230 SER A O 1
ATOM 1809 N N . SER A 1 231 ? 6.880 -8.255 -15.548 1.00 98.00 231 SER A N 1
ATOM 1810 C CA . SER A 1 231 ? 5.439 -8.042 -15.733 1.00 98.00 231 SER A CA 1
ATOM 1811 C C . SER A 1 231 ? 4.673 -9.367 -15.845 1.00 98.00 231 SER A C 1
ATOM 1813 O O . SER A 1 231 ? 3.510 -9.431 -15.467 1.00 98.00 231 SER A O 1
ATOM 1815 N N . GLU A 1 232 ? 5.285 -10.410 -16.417 1.00 97.38 232 GLU A N 1
ATOM 1816 C CA . GLU A 1 232 ? 4.673 -11.737 -16.560 1.00 97.38 232 GLU A CA 1
ATOM 1817 C C . GLU A 1 232 ? 4.401 -12.383 -15.198 1.00 97.38 232 GLU A C 1
ATOM 1819 O O . GLU A 1 232 ? 3.305 -12.910 -15.014 1.00 97.38 232 GLU A O 1
ATOM 1824 N N . GLY A 1 233 ? 5.335 -12.261 -14.249 1.00 95.75 233 GLY A N 1
ATOM 1825 C CA . GLY A 1 233 ? 5.176 -12.737 -12.875 1.00 95.75 233 GLY A CA 1
ATOM 1826 C C . GLY A 1 233 ? 3.986 -12.080 -12.178 1.00 95.75 233 GLY A C 1
ATOM 1827 O O . GLY A 1 233 ? 3.055 -12.775 -11.781 1.00 95.75 233 GLY A O 1
ATOM 1828 N N . TYR A 1 234 ? 3.930 -10.741 -12.151 1.00 97.25 234 TYR A N 1
ATOM 1829 C CA . TYR A 1 234 ? 2.777 -10.025 -11.584 1.00 97.25 234 TYR A CA 1
ATOM 1830 C C . TYR A 1 234 ? 1.452 -10.436 -12.237 1.00 97.25 234 TYR A C 1
ATOM 1832 O O . TYR A 1 234 ? 0.431 -10.601 -11.571 1.00 97.25 234 TYR A O 1
ATOM 1840 N N . LEU A 1 235 ? 1.438 -10.606 -13.562 1.00 98.44 235 LEU A N 1
ATOM 1841 C CA . LEU A 1 235 ? 0.221 -10.977 -14.277 1.00 98.44 235 LEU A CA 1
ATOM 1842 C C . LEU A 1 235 ? -0.281 -12.383 -13.926 1.00 98.44 235 LEU A C 1
ATOM 1844 O O . LEU A 1 235 ? -1.490 -12.600 -14.024 1.00 98.44 235 LEU A O 1
ATOM 1848 N N . GLU A 1 236 ? 0.584 -13.321 -13.533 1.00 98.06 236 GLU A N 1
ATOM 1849 C CA . GLU A 1 236 ? 0.165 -14.663 -13.116 1.00 98.06 236 GLU A CA 1
ATOM 1850 C C . GLU A 1 236 ? -0.755 -14.590 -11.890 1.00 98.06 236 GLU A C 1
ATOM 1852 O O . GLU A 1 236 ? -1.907 -15.041 -11.956 1.00 98.06 236 GLU A O 1
ATOM 1857 N N . ASP A 1 237 ? -0.298 -13.931 -10.826 1.00 98.19 237 ASP A N 1
ATOM 1858 C CA . ASP A 1 237 ? -1.051 -13.802 -9.578 1.00 98.19 237 ASP A CA 1
ATOM 1859 C C . ASP A 1 237 ? -2.277 -12.894 -9.735 1.00 98.19 237 ASP A C 1
ATOM 1861 O O . ASP A 1 237 ? -3.372 -13.230 -9.276 1.00 98.19 237 ASP A O 1
ATOM 1865 N N . LEU A 1 238 ? -2.164 -11.793 -10.486 1.00 98.75 238 LEU A N 1
ATOM 1866 C CA . LEU A 1 238 ? -3.296 -10.893 -10.732 1.00 98.75 238 LEU A CA 1
ATOM 1867 C C . LEU A 1 238 ? -4.422 -11.548 -11.532 1.00 98.75 238 LEU A C 1
ATOM 1869 O O . LEU A 1 238 ? -5.603 -11.353 -11.229 1.00 98.75 238 LEU A O 1
ATOM 1873 N N . LEU A 1 239 ? -4.090 -12.331 -12.561 1.00 98.75 239 LEU A N 1
ATOM 1874 C CA . LEU A 1 239 ? -5.098 -13.065 -13.327 1.00 98.75 239 LEU A CA 1
ATOM 1875 C C . LEU A 1 239 ? -5.700 -14.203 -12.501 1.00 98.75 239 LEU A C 1
ATOM 1877 O O . LEU A 1 239 ? -6.890 -14.503 -12.652 1.00 98.75 239 LEU A O 1
ATOM 1881 N N . PHE A 1 240 ? -4.919 -14.815 -11.609 1.00 98.69 240 PHE A N 1
ATOM 1882 C CA . PHE A 1 240 ? -5.427 -15.799 -10.662 1.00 98.69 240 PHE A CA 1
ATOM 1883 C C . PHE A 1 240 ? -6.430 -15.172 -9.680 1.00 98.69 240 PHE A C 1
ATOM 1885 O O . PHE A 1 240 ? -7.560 -15.660 -9.568 1.00 98.69 240 PHE A O 1
ATOM 1892 N N . ALA A 1 241 ? -6.077 -14.044 -9.060 1.00 98.69 241 ALA A N 1
ATOM 1893 C CA . ALA A 1 241 ? -6.946 -13.263 -8.181 1.00 98.69 241 ALA A CA 1
ATOM 1894 C C . ALA A 1 241 ? -8.227 -12.791 -8.892 1.00 98.69 241 ALA A C 1
ATOM 1896 O O . ALA A 1 241 ? -9.339 -12.970 -8.385 1.00 98.69 241 ALA A O 1
ATOM 1897 N N . GLN A 1 242 ? -8.107 -12.278 -10.120 1.00 98.62 242 GLN A N 1
ATOM 1898 C CA . GLN A 1 242 ? -9.264 -11.917 -10.943 1.00 98.62 242 GLN A CA 1
ATOM 1899 C C . GLN A 1 242 ? -10.160 -13.137 -11.221 1.00 98.62 242 GLN A C 1
ATOM 1901 O O . GLN A 1 242 ? -11.388 -13.042 -11.167 1.00 98.62 242 GLN A O 1
ATOM 1906 N N . GLY A 1 243 ? -9.566 -14.307 -11.479 1.00 98.56 243 GLY A N 1
ATOM 1907 C CA . GLY A 1 243 ? -10.280 -15.572 -11.672 1.00 98.56 243 GLY A CA 1
ATOM 1908 C C . GLY A 1 243 ? -11.050 -16.048 -10.435 1.00 98.56 243 GLY A C 1
ATOM 1909 O O . GLY A 1 243 ? -12.057 -16.748 -10.575 1.00 98.56 243 GLY A O 1
ATOM 1910 N N . LYS A 1 244 ? -10.622 -15.630 -9.237 1.00 98.44 244 LYS A N 1
ATOM 1911 C CA . LYS A 1 244 ? -11.336 -15.820 -7.964 1.00 98.44 244 LYS A CA 1
ATOM 1912 C C . LYS A 1 244 ? -12.477 -14.816 -7.753 1.00 98.44 244 LYS A C 1
ATOM 1914 O O . LYS A 1 244 ? -13.277 -14.996 -6.840 1.00 98.44 244 LYS A O 1
ATOM 1919 N N . GLY A 1 245 ? -12.612 -13.825 -8.636 1.00 98.25 245 GLY A N 1
ATOM 1920 C CA . GLY A 1 245 ? -13.686 -12.831 -8.623 1.00 98.25 245 GLY A CA 1
ATOM 1921 C C . GLY A 1 245 ? -13.302 -11.490 -8.002 1.00 98.25 245 GLY A C 1
ATOM 1922 O O . GLY A 1 245 ? -14.175 -10.631 -7.884 1.00 98.25 245 GLY A O 1
ATOM 1923 N N . LEU A 1 246 ? -12.032 -11.297 -7.634 1.00 98.62 246 LEU A N 1
ATOM 1924 C CA . LEU A 1 246 ? -11.551 -10.032 -7.086 1.00 98.62 246 LEU A CA 1
ATOM 1925 C C . LEU A 1 246 ? -11.467 -8.953 -8.170 1.00 98.62 246 LEU A C 1
ATOM 1927 O O . LEU A 1 246 ? -11.135 -9.218 -9.330 1.00 98.62 246 LEU A O 1
ATOM 1931 N N . THR A 1 247 ? -11.764 -7.713 -7.781 1.00 98.75 247 THR A N 1
ATOM 1932 C CA . THR A 1 247 ? -11.489 -6.552 -8.635 1.00 98.75 247 THR A CA 1
ATOM 1933 C C . THR A 1 247 ? -9.996 -6.252 -8.597 1.00 98.75 247 THR A C 1
ATOM 1935 O O . THR A 1 247 ? -9.411 -6.215 -7.521 1.00 98.75 247 THR A O 1
ATOM 1938 N N . ILE A 1 248 ? -9.392 -6.006 -9.760 1.00 98.88 248 ILE A N 1
ATOM 1939 C CA . ILE A 1 248 ? -7.972 -5.658 -9.858 1.00 98.88 248 ILE A CA 1
ATOM 1940 C C . ILE A 1 248 ? -7.824 -4.185 -10.227 1.00 98.88 248 ILE A C 1
ATOM 1942 O O . ILE A 1 248 ? -8.252 -3.760 -11.309 1.00 98.88 248 ILE A O 1
ATOM 1946 N N . PHE A 1 249 ? -7.204 -3.421 -9.335 1.00 98.75 249 PHE A N 1
ATOM 1947 C CA . PHE A 1 249 ? -6.677 -2.093 -9.611 1.00 98.75 249 PHE A CA 1
ATOM 1948 C C . PHE A 1 249 ? -5.196 -2.205 -9.976 1.00 98.75 249 PHE A C 1
ATOM 1950 O O . PHE A 1 249 ? -4.473 -3.022 -9.412 1.00 98.75 249 PHE A O 1
ATOM 1957 N N . THR A 1 250 ? -4.743 -1.392 -10.925 1.00 98.38 250 THR A N 1
ATOM 1958 C CA . THR A 1 250 ? -3.316 -1.293 -11.257 1.00 98.38 250 THR A CA 1
ATOM 1959 C C . THR A 1 250 ? -2.863 0.148 -11.135 1.00 98.38 250 THR A C 1
ATOM 1961 O O . THR A 1 250 ? -3.582 1.051 -11.568 1.00 98.38 250 THR A O 1
ATOM 1964 N N . ILE A 1 251 ? -1.686 0.362 -10.564 1.00 97.62 251 ILE A N 1
ATOM 1965 C CA . ILE A 1 251 ? -1.029 1.658 -10.455 1.00 97.62 251 ILE A CA 1
ATOM 1966 C C . ILE A 1 251 ? 0.303 1.544 -11.189 1.00 97.62 251 ILE A C 1
ATOM 1968 O O . ILE A 1 251 ? 1.159 0.774 -10.785 1.00 97.62 251 ILE A O 1
ATOM 1972 N N . ASP A 1 252 ? 0.494 2.300 -12.265 1.00 97.62 252 ASP A N 1
ATOM 1973 C CA . ASP A 1 252 ? 1.780 2.341 -12.970 1.00 97.62 252 ASP A CA 1
ATOM 1974 C C . ASP A 1 252 ? 2.383 3.736 -12.944 1.00 97.62 252 ASP A C 1
ATOM 1976 O O . ASP A 1 252 ? 1.684 4.753 -13.057 1.00 97.62 252 ASP A O 1
ATOM 1980 N N . TYR A 1 253 ? 3.710 3.770 -12.874 1.00 97.31 253 TYR A N 1
ATOM 1981 C CA . TYR A 1 253 ? 4.476 5.000 -12.809 1.00 97.31 253 TYR A CA 1
ATOM 1982 C C . TYR A 1 253 ? 5.011 5.372 -14.186 1.00 97.31 253 TYR A C 1
ATOM 1984 O O . TYR A 1 253 ? 6.110 4.987 -14.577 1.00 97.31 253 TYR A O 1
ATOM 1992 N N . ALA A 1 254 ? 4.222 6.132 -14.945 1.00 96.19 254 ALA A N 1
ATOM 1993 C CA . ALA A 1 254 ? 4.556 6.562 -16.300 1.00 96.19 254 ALA A CA 1
ATOM 1994 C C . ALA A 1 25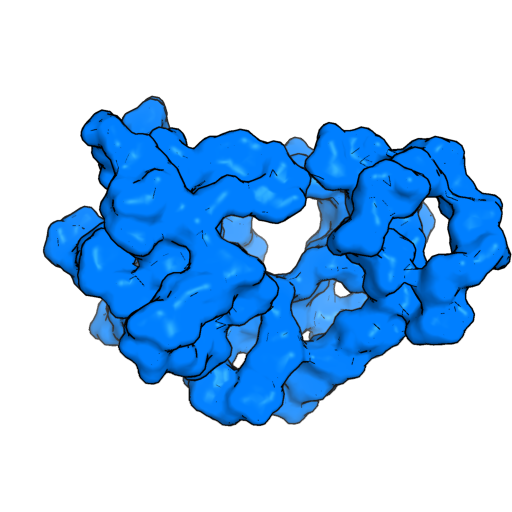4 ? 4.077 7.992 -16.577 1.00 96.19 254 ALA A C 1
ATOM 1996 O O . ALA A 1 254 ? 2.984 8.395 -16.174 1.00 96.19 254 ALA A O 1
ATOM 1997 N N . LEU A 1 255 ? 4.892 8.759 -17.300 1.00 94.94 255 LEU A N 1
ATOM 1998 C CA . LEU A 1 255 ? 4.636 10.162 -17.628 1.00 94.94 255 LEU A CA 1
ATOM 1999 C C . LEU A 1 255 ? 4.717 10.444 -19.127 1.00 94.94 255 LEU A C 1
ATOM 2001 O O . LEU A 1 255 ? 4.145 11.441 -19.582 1.00 94.94 255 LEU A O 1
ATOM 2005 N N . GLU A 1 256 ? 5.373 9.582 -19.906 1.00 94.69 256 GLU A N 1
ATOM 2006 C CA . GLU A 1 256 ? 5.366 9.709 -21.360 1.00 94.69 256 GLU A CA 1
ATOM 2007 C C . GLU A 1 256 ? 3.975 9.336 -21.915 1.00 94.69 256 GLU A C 1
ATOM 2009 O O . GLU A 1 256 ? 3.448 8.264 -21.591 1.00 94.69 256 GLU A O 1
ATOM 2014 N N . PRO A 1 257 ? 3.345 10.189 -22.752 1.00 94.12 257 PRO A N 1
ATOM 2015 C CA . PRO A 1 257 ? 1.981 9.973 -23.244 1.00 94.12 257 PRO A CA 1
ATOM 2016 C C . PRO A 1 257 ? 1.744 8.599 -23.877 1.00 94.12 257 PRO A C 1
ATOM 2018 O O . PRO A 1 257 ? 0.693 7.998 -23.661 1.00 94.12 257 PRO A O 1
ATOM 2021 N N . GLU A 1 258 ? 2.717 8.086 -24.629 1.00 95.56 258 GLU A N 1
ATOM 2022 C CA . GLU A 1 258 ? 2.655 6.762 -25.242 1.00 95.56 258 GLU A CA 1
ATOM 2023 C C . GLU A 1 258 ? 2.638 5.621 -24.217 1.00 95.56 258 GLU A C 1
ATOM 2025 O O . GLU A 1 258 ? 1.927 4.636 -24.422 1.00 95.56 258 GLU A O 1
ATOM 2030 N N . ASN A 1 259 ? 3.372 5.753 -23.109 1.00 96.31 259 ASN A N 1
ATOM 2031 C CA . ASN A 1 259 ? 3.409 4.752 -22.046 1.00 96.31 259 ASN A CA 1
ATOM 2032 C C . ASN A 1 259 ? 2.090 4.768 -21.277 1.00 96.31 259 ASN A C 1
ATOM 2034 O O . ASN A 1 259 ? 1.506 3.712 -21.045 1.00 96.31 259 ASN A O 1
ATOM 2038 N N . ILE A 1 260 ? 1.578 5.962 -20.968 1.00 95.94 260 ILE A N 1
ATOM 2039 C CA . ILE A 1 260 ? 0.274 6.144 -20.322 1.00 95.94 260 ILE A CA 1
ATOM 2040 C C . ILE A 1 260 ? -0.827 5.499 -21.172 1.00 95.94 260 ILE A C 1
ATOM 2042 O O . ILE A 1 260 ? -1.573 4.652 -20.680 1.00 95.94 260 ILE A O 1
ATOM 2046 N N . GLU A 1 261 ? -0.921 5.857 -22.458 1.00 95.81 261 GLU A N 1
ATOM 2047 C CA . GLU A 1 261 ? -1.923 5.287 -23.363 1.00 95.81 261 GLU A CA 1
ATOM 2048 C C . GLU A 1 261 ? -1.801 3.759 -23.430 1.00 95.81 261 GLU A C 1
ATOM 2050 O O . GLU A 1 261 ? -2.808 3.048 -23.333 1.00 95.81 261 GLU A O 1
ATOM 2055 N N . TRP A 1 262 ? -0.573 3.249 -23.540 1.00 96.94 262 TRP A N 1
ATOM 2056 C CA . TRP A 1 262 ? -0.311 1.818 -23.595 1.00 96.94 262 TRP A CA 1
ATOM 2057 C C . TRP A 1 262 ? -0.732 1.091 -22.310 1.00 96.94 262 TRP A C 1
ATOM 2059 O O . TRP A 1 262 ? -1.378 0.045 -22.411 1.00 96.94 262 TRP A O 1
ATOM 2069 N N . VAL A 1 263 ? -0.449 1.636 -21.120 1.00 97.38 263 VAL A N 1
ATOM 2070 C CA . VAL A 1 263 ? -0.871 1.042 -19.837 1.00 97.38 263 VAL A CA 1
ATOM 2071 C C . VAL A 1 263 ? -2.391 0.986 -19.763 1.00 97.38 263 VAL A C 1
ATOM 2073 O O . VAL A 1 263 ? -2.962 -0.080 -19.530 1.00 97.38 263 VAL A O 1
ATOM 2076 N N . TYR A 1 264 ? -3.074 2.101 -20.042 1.00 97.12 264 TYR A N 1
ATOM 2077 C CA . TYR A 1 264 ? -4.535 2.142 -20.002 1.00 97.12 264 TYR A CA 1
ATOM 2078 C C . TYR A 1 264 ? -5.170 1.147 -20.978 1.00 97.12 264 TYR A C 1
ATOM 2080 O O . TYR A 1 264 ? -6.164 0.506 -20.632 1.00 97.12 264 TYR A O 1
ATOM 2088 N N . GLN A 1 265 ? -4.629 1.012 -22.192 1.00 97.44 265 GLN A N 1
ATOM 2089 C CA . GLN A 1 265 ? -5.117 0.037 -23.171 1.00 97.44 265 GLN A CA 1
ATOM 2090 C C . GLN A 1 265 ? -4.864 -1.403 -22.714 1.00 97.44 265 GLN A C 1
ATOM 2092 O O . GLN A 1 265 ? -5.771 -2.233 -22.799 1.00 97.44 265 GLN A O 1
ATOM 2097 N N . THR A 1 266 ? -3.664 -1.688 -22.207 1.00 97.94 266 THR A N 1
ATOM 2098 C CA . THR A 1 266 ? -3.244 -3.030 -21.785 1.00 97.94 266 THR A CA 1
ATOM 2099 C C . THR A 1 266 ? -4.039 -3.500 -20.571 1.00 97.94 266 THR A C 1
ATOM 2101 O O . THR A 1 266 ? -4.717 -4.524 -20.650 1.00 97.94 266 THR A O 1
ATOM 2104 N N . ALA A 1 267 ? -4.066 -2.712 -19.493 1.00 98.19 267 ALA A N 1
ATOM 2105 C CA . ALA A 1 267 ? -4.794 -3.031 -18.267 1.00 98.19 267 ALA A CA 1
ATOM 2106 C C . ALA A 1 267 ? -6.298 -3.224 -18.518 1.00 98.19 267 ALA A C 1
ATOM 2108 O O . ALA A 1 267 ? -6.883 -4.228 -18.114 1.00 98.19 267 ALA A O 1
ATOM 2109 N N . ARG A 1 268 ? -6.936 -2.312 -19.269 1.00 98.19 268 ARG A N 1
ATOM 2110 C CA . ARG A 1 268 ? -8.364 -2.446 -19.614 1.00 98.19 268 ARG A CA 1
ATOM 2111 C C . ARG A 1 268 ? -8.630 -3.646 -20.518 1.00 98.19 268 ARG A C 1
ATOM 2113 O O . ARG A 1 268 ? -9.693 -4.254 -20.412 1.00 98.19 268 ARG A O 1
ATOM 2120 N N . GLY A 1 269 ? -7.687 -3.998 -21.394 1.00 98.38 269 GLY A N 1
ATOM 2121 C CA . GLY A 1 269 ? -7.753 -5.206 -22.217 1.00 98.38 269 GLY A CA 1
ATOM 2122 C C . GLY A 1 269 ? -7.778 -6.497 -21.393 1.00 98.38 269 GLY A C 1
ATOM 2123 O O . GLY A 1 269 ? -8.395 -7.471 -21.821 1.00 98.38 269 GLY A O 1
ATOM 2124 N N . LEU A 1 270 ? -7.177 -6.475 -20.200 1.00 98.44 270 LEU A N 1
ATOM 2125 C CA . LEU A 1 270 ? -7.193 -7.558 -19.210 1.00 98.44 270 LEU A CA 1
ATOM 2126 C C . LEU A 1 270 ? -8.386 -7.472 -18.239 1.00 98.44 270 LEU A C 1
ATOM 2128 O O . LEU A 1 270 ? -8.561 -8.340 -17.391 1.00 98.44 270 LEU A O 1
ATOM 2132 N N . GLY A 1 271 ? -9.234 -6.446 -18.352 1.00 98.44 271 GLY A N 1
ATOM 2133 C CA . GLY A 1 271 ? -10.356 -6.223 -17.436 1.00 98.44 271 GLY A CA 1
ATOM 2134 C C . GLY A 1 271 ? -9.960 -5.610 -16.089 1.00 98.44 271 GLY A C 1
ATOM 2135 O O . GLY A 1 271 ? -10.768 -5.633 -15.164 1.00 98.44 271 GLY A O 1
ATOM 2136 N N . PHE A 1 272 ? -8.749 -5.062 -15.973 1.00 98.69 272 PHE A N 1
ATOM 2137 C CA . PHE A 1 272 ? -8.291 -4.334 -14.788 1.00 98.69 272 PHE A CA 1
ATOM 2138 C C . PHE A 1 272 ? -8.745 -2.868 -14.818 1.00 98.69 272 PHE A C 1
ATOM 2140 O O . PHE A 1 272 ? -9.168 -2.339 -15.856 1.00 98.69 272 PHE A O 1
ATOM 2147 N N . ILE A 1 273 ? -8.640 -2.195 -13.671 1.00 98.25 273 ILE A N 1
ATOM 2148 C CA . ILE A 1 273 ? -8.965 -0.778 -13.495 1.00 98.25 273 ILE A CA 1
ATOM 2149 C C . ILE A 1 273 ? -7.662 0.009 -13.258 1.00 98.25 273 ILE A C 1
ATOM 2151 O O . ILE A 1 273 ? -7.202 0.090 -12.121 1.00 98.25 273 ILE A O 1
ATOM 2155 N N . PRO A 1 274 ? -7.066 0.599 -14.311 1.00 97.50 274 PRO A N 1
ATOM 2156 C CA . PRO A 1 274 ? -5.786 1.291 -14.195 1.00 97.50 274 PRO A CA 1
ATOM 2157 C C . PRO A 1 274 ? -5.897 2.717 -13.656 1.00 97.50 274 PRO A C 1
ATOM 2159 O O . PRO A 1 274 ? -6.818 3.468 -14.002 1.00 97.50 274 PRO A O 1
ATOM 2162 N N . PHE A 1 275 ? -4.866 3.101 -12.916 1.00 96.44 275 PHE A N 1
ATOM 2163 C CA . PHE A 1 275 ? -4.450 4.454 -12.602 1.00 96.44 275 PHE A CA 1
ATOM 2164 C C . PHE A 1 275 ? -2.978 4.609 -13.009 1.00 96.44 275 PHE A C 1
ATOM 2166 O O . PHE A 1 275 ? -2.181 3.692 -12.849 1.00 96.44 275 PHE A O 1
ATOM 2173 N N . VAL A 1 276 ? -2.624 5.751 -13.592 1.00 96.50 276 VAL A N 1
ATOM 2174 C CA . VAL A 1 276 ? -1.249 6.038 -14.025 1.00 96.50 276 VAL A CA 1
ATOM 2175 C C . VAL A 1 276 ? -0.875 7.407 -13.491 1.00 96.50 276 VAL A C 1
ATOM 2177 O O . VAL A 1 276 ? -1.658 8.350 -13.634 1.00 96.50 276 VAL A O 1
ATOM 2180 N N . SER A 1 277 ? 0.293 7.501 -12.867 1.00 95.44 277 SER A N 1
ATOM 2181 C CA . SER A 1 277 ? 0.782 8.714 -12.212 1.00 95.44 277 SER A CA 1
ATOM 2182 C C . SER A 1 277 ? 2.311 8.743 -12.208 1.00 95.44 277 SER A C 1
ATOM 2184 O O . SER A 1 277 ? 2.963 7.884 -12.791 1.00 95.44 277 SER A O 1
ATOM 2186 N N . ASN A 1 278 ? 2.906 9.734 -11.552 1.00 94.75 278 ASN A N 1
ATOM 2187 C CA . ASN A 1 278 ? 4.276 9.624 -11.069 1.00 94.75 278 ASN A CA 1
ATOM 2188 C C . ASN A 1 278 ? 4.346 8.874 -9.727 1.00 94.75 278 ASN A C 1
ATOM 2190 O O . ASN A 1 278 ? 3.363 8.843 -8.987 1.00 94.75 278 ASN A O 1
ATOM 2194 N N . ARG A 1 279 ? 5.538 8.367 -9.389 1.00 92.19 279 ARG A N 1
ATOM 2195 C CA . ARG A 1 279 ? 5.802 7.592 -8.164 1.00 92.19 279 ARG A CA 1
ATOM 2196 C C . ARG A 1 279 ? 5.500 8.330 -6.855 1.00 92.19 279 ARG A C 1
ATOM 2198 O O . ARG A 1 279 ? 5.029 7.719 -5.914 1.00 92.19 279 ARG A O 1
ATOM 2205 N N . ASN A 1 280 ? 5.663 9.656 -6.812 1.00 90.56 280 ASN A N 1
ATOM 2206 C CA . ASN A 1 280 ? 5.290 10.459 -5.632 1.00 90.56 280 ASN A CA 1
ATOM 2207 C C . ASN A 1 280 ? 3.775 10.587 -5.411 1.00 90.56 280 ASN A C 1
ATOM 2209 O O . ASN A 1 280 ? 3.370 11.171 -4.410 1.00 90.56 280 ASN A O 1
ATOM 2213 N N . LEU A 1 281 ? 2.947 10.178 -6.380 1.00 91.88 281 LEU A N 1
ATOM 2214 C CA . LEU A 1 281 ? 1.491 10.353 -6.345 1.00 91.88 281 LEU A CA 1
ATOM 2215 C C . LEU A 1 281 ? 1.036 11.818 -6.141 1.00 91.88 281 LEU A C 1
ATOM 2217 O O . LEU A 1 281 ? -0.078 12.081 -5.692 1.00 91.88 281 LEU A O 1
ATOM 2221 N N . ASP A 1 282 ? 1.870 12.791 -6.530 1.00 90.31 282 ASP A N 1
ATOM 2222 C CA . ASP A 1 282 ? 1.602 14.232 -6.399 1.00 90.31 282 ASP A CA 1
ATOM 2223 C C . ASP A 1 282 ? 1.155 14.896 -7.718 1.00 90.31 282 ASP A C 1
ATOM 2225 O O . ASP A 1 282 ? 0.921 16.110 -7.769 1.00 90.31 282 ASP A O 1
ATOM 2229 N N . GLN A 1 283 ? 0.990 14.113 -8.792 1.00 87.19 283 GLN A N 1
ATOM 2230 C CA . GLN A 1 283 ? 0.530 14.592 -10.096 1.00 87.19 283 GLN A CA 1
ATOM 2231 C C . GLN A 1 283 ? -0.694 13.831 -10.590 1.00 87.19 283 GLN A C 1
ATOM 2233 O O . GLN A 1 283 ? -0.727 12.611 -10.647 1.00 87.19 283 GLN A O 1
ATOM 2238 N N . PHE A 1 284 ? -1.695 14.572 -11.061 1.00 81.56 284 PHE A N 1
ATOM 2239 C CA . PHE A 1 284 ? -2.780 13.977 -11.829 1.00 81.56 284 PHE A CA 1
ATOM 2240 C C . PHE A 1 284 ? -2.404 13.927 -13.313 1.00 81.56 284 PHE A C 1
ATOM 2242 O O . PHE A 1 284 ? -2.257 14.970 -13.960 1.00 81.56 284 PHE A O 1
ATOM 2249 N N . VAL A 1 285 ? -2.281 12.718 -13.860 1.00 79.31 285 VAL A N 1
ATOM 2250 C CA . VAL A 1 285 ? -1.964 12.486 -15.272 1.00 79.31 285 VAL A CA 1
ATOM 2251 C C . VAL A 1 285 ? -3.257 12.191 -16.040 1.00 79.31 285 VAL A C 1
ATOM 2253 O O . VAL A 1 285 ? -3.930 11.189 -15.811 1.00 79.31 285 VAL A O 1
ATOM 2256 N N . ASP A 1 286 ? -3.642 13.092 -16.948 1.00 69.44 286 ASP A N 1
ATOM 2257 C CA . ASP A 1 286 ? -4.882 12.948 -17.721 1.00 69.44 286 ASP A CA 1
ATOM 2258 C C . ASP A 1 286 ? -4.709 11.943 -18.871 1.00 69.44 286 ASP A C 1
ATOM 2260 O O . ASP A 1 286 ? -3.936 12.171 -19.803 1.00 69.44 286 ASP A O 1
ATOM 2264 N N . ALA A 1 287 ? -5.472 10.851 -18.816 1.00 61.53 287 ALA A N 1
ATOM 2265 C CA . ALA A 1 287 ? -5.497 9.800 -19.830 1.00 61.53 287 ALA A CA 1
ATOM 2266 C C . ALA A 1 287 ? -6.255 10.187 -21.118 1.00 61.53 287 ALA A C 1
ATOM 2268 O O . ALA A 1 287 ? -6.258 9.412 -22.072 1.00 61.53 287 ALA A O 1
ATOM 2269 N N . ASN A 1 288 ? -6.936 11.342 -21.156 1.00 52.53 288 ASN A N 1
ATOM 2270 C CA . ASN A 1 288 ? -7.753 11.789 -22.295 1.00 52.53 288 ASN A CA 1
ATOM 2271 C C . ASN A 1 288 ? -7.078 12.891 -23.132 1.00 52.53 288 ASN A C 1
ATOM 2273 O O . ASN A 1 288 ? -7.680 13.943 -23.376 1.00 52.53 288 ASN A O 1
ATOM 2277 N N . ARG A 1 289 ? -5.845 12.665 -23.593 1.00 46.59 289 ARG A N 1
ATOM 2278 C CA . ARG A 1 289 ? -5.267 13.478 -24.677 1.00 46.59 289 ARG A CA 1
ATOM 2279 C C . ARG A 1 289 ? -5.485 12.842 -26.040 1.00 46.59 289 ARG A C 1
ATOM 2281 O O . ARG A 1 289 ? -5.367 11.607 -26.136 1.00 46.59 289 ARG A O 1
#

Foldseek 3Di:
DDEDAPQLQFQVRVVPLLLVVQCCQCPDPNHDQYAHEDEQFKDFCRTPLHDPPDDDCVVPQQFADDPLPPPRITGGLNLDPSNVCCALNDVHPLVVCVVSPHLAYEYPPLVSLVDPRSVVVCVVVVHRSNVSSLVSLQVSQVSQCVSPVRYAYEYEAPLLNLVPVSSLVRHQAYEYEALAKAAASVCVPQMDFGAAADLVRAPDPVSLVPGDPRSNVSVVPPVPDRSRPHSVVSCVSQLSSVVSVHAYEYEHADDPLVVLLVCVVVQVVSVHHYDYHTNVPPDHDDNPD

Sequence (289 aa):
MAVIDYIPSEADNADYPISEVVAAWQGADHPKLVIAYIDIGEAEDYRTYWQPGWGIGNPEWIAGNDPDGWEGNFPVAYWHDGWVDIWLGSGGLMEGILSAGFDGIYLDWVEAYSDDSVIEIAERDGVDPVQEMIGWVEALGDYGRERNENFIVIGQNAAELAAFDEYVAVVDAIAQEQIWFDGGADNDPPGDCPLPRTEADIDTDAYRDSLSPKCRRQFDKFPESTLHVSSEGYLEDLLFAQGKGLTIFTIDYALEPENIEWVYQTARGLGFIPFVSNRNLDQFVDANR

Secondary structure (DSSP, 8-state):
-EEEE-GGGBGGGTT--HHHHHHHHHTSSS---EEEEEESSEEETTBTT--TT-BTTBSTTB----TT--TTEEEB-TTSHHHHHHHHSTT-HHHHHHHHT-SEEEEE-GGGGG-HHHHHHHHHHT--HHHHHHHHHHHHHHHHHTT-TT-EEEEES-GGGGGSHHHHHH-SEEEEE-SSEE--TTSSSSS-EEPPSSGGGTT-HHHHHHS-HHHHHHHHH-TTSGGGS-HHHHHHHHHHHHHTT-EEEEEEE--SHHHHHHHHHHHHHTT-EEEEE-TTS-----S--

Radius of gyration: 19.12 Å; chains: 1; bounding box: 45×39×48 Å

pLDDT: mean 95.79, std 6.27, range [46.59, 98.94]